Protein AF-X1V2X2-F1 (afdb_monomer)

Nearest PDB structures (foldseek):
  2bfw-assembly1_A  TM=3.838E-01  e=1.493E+00  Pyrococcus abyssi
  6tpj-assembly1_A  TM=2.540E-01  e=4.149E-01  Homo sapiens
  5wqc-assembly1_A  TM=2.903E-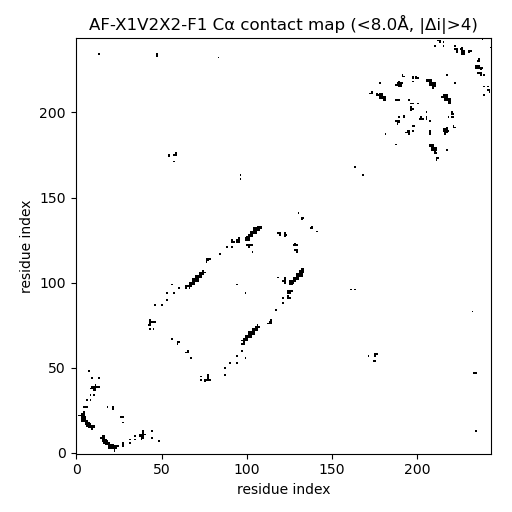01  e=8.945E-01  Homo sapiens
  8cxo-assembly1_A  TM=3.079E-01  e=1.493E+00  Mus musculus
  6kqi-assembly1_A  TM=3.134E-01  e=3.431E+00  Homo sapiens

pLDDT: mean 76.42, std 16.27, range [34.56, 94.94]

Sequence (244 aa):
TLSSYGVLLFQEDDNPVTVYDEKDFEAISVIIDEKWETRETEKSLFENGLFEILAYIFRKSREARKNYRVIIISDTPSLLSEDYHNALYDLLIKAKKFDAFIDIIRIGDQKFYIDDVKLKIVSSETHGGVFYCTEAKLFLNILRSLIQSKSEFIVVQPEEDDQIFEEDKIFYEKLAVDLISLDSDEEEKCDICEREICPICDAHSDEVHKCFNCNAKYHACCAANYAIANPIGFNHLFRCVQCD

Secondary structure (DSSP, 8-state):
----EEEEEEBGGG-EEEEEEES-HHHHHHHHHHHSTTB--SS--HHHHHHHHHHHHHHHHHH----EEEEEEESS-----HHHHHHHHHHHHHHTTTTEEEEEEEESS-S--TTHHHHHHHHHHTT--EEEESSHHHHHHHHHHHHHTTSS------SS-----HHHHHHHTTSSPPPEEPPTTS----TTT-SSS-TTT--TT--EEE-TTT--EEEHHHHHHHHHHS-SSSTT----TTT-

Foldseek 3Di:
DQDADKDWFAFPPRDTDIDPRHRDVVVVVVVCVVRVVRTDDPADPPLLVLLVVLLVQLVVVVVDADAAEAEAEEAHDHPDDPVSLVVVLVSLLVLLLHNAAYAYEYEDDDPDDPCPVVNCSSRVSRVYYYHYDDDPVVVVVVVVCVVVPPVPPPPPPPPPDSDPPPVCVVVSLQSHDDQAADDPPDDCAAPQVRDNQDPVPSDPPQGWGARPPPRHIHGPVSQQVVQCVDPPVNRRDGDDPVVD

Mean predicted aligned error: 13.31 Å

Structure (mmCIF, N/CA/C/O backbone):
data_AF-X1V2X2-F1
#
_entry.id   AF-X1V2X2-F1
#
loop_
_atom_site.group_PDB
_atom_site.id
_atom_site.type_symbol
_atom_site.label_atom_id
_atom_site.label_alt_id
_atom_site.label_comp_id
_atom_site.label_asym_id
_atom_site.label_entity_id
_atom_site.label_seq_id
_atom_site.pdbx_PDB_ins_code
_atom_site.Cartn_x
_atom_site.Cartn_y
_atom_site.Cartn_z
_atom_site.occupancy
_atom_site.B_iso_or_equiv
_atom_site.auth_seq_id
_atom_site.auth_comp_id
_atom_site.auth_asym_id
_atom_site.auth_atom_id
_atom_site.pdbx_PDB_model_num
ATOM 1 N N . THR A 1 1 ? -15.509 9.493 -16.681 1.00 48.78 1 THR A N 1
ATOM 2 C CA . THR A 1 1 ? -14.310 8.635 -16.794 1.00 48.78 1 THR A CA 1
ATOM 3 C C . THR A 1 1 ? -14.505 7.466 -15.852 1.00 48.78 1 THR A C 1
ATOM 5 O O . THR A 1 1 ? -14.928 7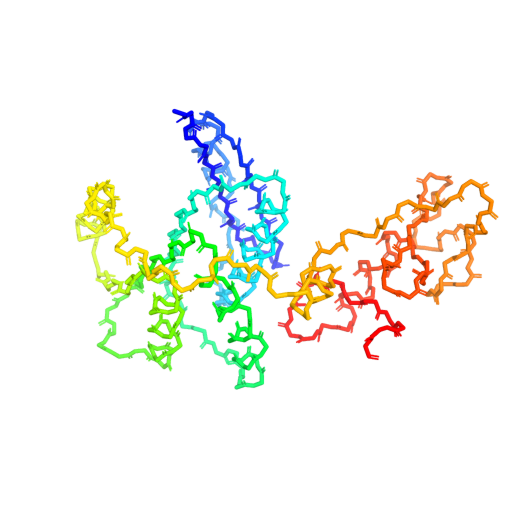.706 -14.732 1.00 48.78 1 THR A O 1
ATOM 8 N N . LEU A 1 2 ? -14.364 6.223 -16.336 1.00 59.97 2 LEU A N 1
ATOM 9 C CA . LEU A 1 2 ? -14.658 5.021 -15.541 1.00 59.97 2 LEU A CA 1
ATOM 10 C C . LEU A 1 2 ? -13.703 4.944 -14.346 1.00 59.97 2 LEU A C 1
ATOM 12 O O . LEU A 1 2 ? -12.491 4.907 -14.543 1.00 59.97 2 LEU A O 1
ATOM 16 N N . SER A 1 3 ? -14.256 4.943 -13.136 1.00 78.62 3 SER A N 1
ATOM 17 C CA . SER A 1 3 ? -13.514 4.625 -11.920 1.00 78.62 3 SER A CA 1
ATOM 18 C C . SER A 1 3 ? -13.028 3.180 -11.988 1.00 78.62 3 SER A C 1
ATOM 20 O O . SER A 1 3 ? -13.763 2.307 -12.449 1.00 78.62 3 SER A O 1
ATOM 22 N N . SER A 1 4 ? -11.797 2.947 -11.549 1.00 89.62 4 SER A N 1
ATOM 23 C CA . SER A 1 4 ? -11.267 1.617 -11.275 1.00 89.62 4 SER A CA 1
ATOM 24 C C . SER A 1 4 ? -11.018 1.460 -9.778 1.00 89.62 4 SER A C 1
ATOM 26 O O . SER A 1 4 ? -10.915 2.441 -9.037 1.00 89.62 4 SER A O 1
ATOM 28 N N . TYR A 1 5 ? -10.949 0.213 -9.344 1.00 90.75 5 TYR A N 1
ATOM 29 C CA . TYR A 1 5 ? -10.787 -0.216 -7.971 1.00 90.75 5 TYR A CA 1
ATOM 30 C C . TYR A 1 5 ? -9.485 -0.997 -7.833 1.00 90.75 5 TYR A C 1
ATOM 32 O O . TYR A 1 5 ? -8.918 -1.503 -8.805 1.00 90.75 5 TYR A O 1
ATOM 40 N N . GLY A 1 6 ? -9.011 -1.085 -6.601 1.00 92.75 6 GLY A N 1
ATOM 41 C CA . GLY A 1 6 ? -7.888 -1.929 -6.258 1.00 92.75 6 GLY A CA 1
ATOM 42 C C . GLY A 1 6 ? -7.988 -2.389 -4.818 1.00 92.75 6 GLY A C 1
ATOM 43 O O . GLY A 1 6 ? -8.678 -1.771 -4.004 1.00 92.75 6 GLY A O 1
ATOM 44 N N . VAL A 1 7 ? -7.300 -3.482 -4.524 1.00 94.75 7 VAL A N 1
ATOM 45 C CA . VAL A 1 7 ? -7.144 -4.011 -3.176 1.00 94.75 7 VAL A CA 1
ATOM 46 C C . VAL A 1 7 ? -5.692 -4.411 -2.980 1.00 94.75 7 VAL A C 1
ATOM 48 O O . VAL A 1 7 ? -5.074 -4.998 -3.864 1.00 94.75 7 VAL A O 1
ATOM 51 N N . LEU A 1 8 ? -5.163 -4.064 -1.815 1.00 94.69 8 LEU A N 1
ATOM 52 C CA . LEU A 1 8 ? -3.907 -4.574 -1.298 1.00 94.69 8 LEU A CA 1
ATOM 53 C C . LEU A 1 8 ? -4.225 -5.221 0.048 1.00 94.69 8 LEU A C 1
ATOM 55 O O . LEU A 1 8 ? -4.680 -4.539 0.967 1.00 94.69 8 LEU A O 1
ATOM 59 N N . LEU A 1 9 ? -4.024 -6.531 0.140 1.00 93.62 9 LEU A N 1
ATOM 60 C CA . LEU A 1 9 ? -4.279 -7.316 1.342 1.00 93.62 9 LEU A CA 1
ATOM 61 C C . LEU A 1 9 ? -3.077 -8.211 1.625 1.00 93.62 9 LEU A C 1
ATOM 63 O O . LEU A 1 9 ? -2.787 -9.127 0.858 1.00 93.62 9 LEU A O 1
ATOM 67 N N . PHE A 1 10 ? -2.399 -7.973 2.742 1.00 91.06 10 PHE A N 1
ATOM 68 C CA . PHE A 1 10 ? -1.307 -8.836 3.179 1.00 91.06 10 PHE A CA 1
ATOM 69 C C . PHE A 1 10 ? -1.835 -10.174 3.685 1.00 91.06 10 PHE A C 1
ATOM 71 O O . PHE A 1 10 ? -2.801 -10.219 4.448 1.00 91.06 10 PHE A O 1
ATOM 78 N N . GLN A 1 11 ? -1.208 -11.248 3.223 1.00 91.50 11 GLN A N 1
ATOM 79 C CA . GLN A 1 11 ? -1.442 -12.616 3.667 1.00 91.50 11 GLN A CA 1
ATOM 80 C C . GLN A 1 11 ? -0.446 -12.997 4.765 1.00 91.50 11 GLN A C 1
ATOM 82 O O . GLN A 1 11 ? 0.517 -12.267 5.006 1.00 91.50 11 GLN A O 1
ATOM 87 N N . GLU A 1 12 ? -0.667 -14.149 5.395 1.00 85.00 12 GLU A N 1
ATOM 88 C CA . GLU A 1 12 ? 0.357 -14.841 6.184 1.00 85.00 12 GLU A CA 1
ATOM 89 C C . GLU A 1 12 ? 1.697 -14.886 5.408 1.00 85.00 12 GLU A C 1
ATOM 91 O O . GLU A 1 12 ? 1.714 -14.953 4.174 1.00 85.00 12 GLU A O 1
ATOM 96 N N . ASP A 1 13 ? 2.818 -14.805 6.130 1.00 79.88 13 ASP A N 1
ATOM 97 C CA . ASP A 1 13 ? 4.187 -14.705 5.587 1.00 79.88 13 ASP A CA 1
ATOM 98 C C . ASP A 1 13 ? 4.510 -13.410 4.808 1.00 79.88 13 ASP A C 1
ATOM 100 O O . ASP A 1 13 ? 5.386 -13.405 3.945 1.00 79.88 13 ASP A O 1
ATOM 104 N N . ASP A 1 14 ? 3.842 -12.292 5.110 1.00 78.38 14 ASP A N 1
ATOM 105 C CA . ASP A 1 14 ? 4.070 -10.969 4.489 1.00 78.38 14 ASP A CA 1
ATOM 106 C C . ASP A 1 14 ? 3.760 -10.866 2.992 1.00 78.38 14 ASP A C 1
ATOM 108 O O . ASP A 1 14 ? 4.073 -9.848 2.370 1.00 78.38 14 ASP A O 1
ATOM 112 N N . ASN A 1 15 ? 3.128 -11.875 2.392 1.00 80.44 15 ASN A N 1
ATOM 113 C CA . ASN A 1 15 ? 2.893 -11.889 0.954 1.00 80.44 15 ASN A CA 1
ATOM 114 C C . ASN A 1 15 ? 1.687 -11.002 0.576 1.00 80.44 15 ASN A C 1
ATOM 116 O O . ASN A 1 15 ? 0.557 -11.300 0.980 1.00 80.44 15 ASN A O 1
ATOM 120 N N . PRO A 1 16 ? 1.861 -9.916 -0.199 1.00 87.50 16 PRO A N 1
ATOM 121 C CA . PRO A 1 16 ? 0.748 -9.060 -0.580 1.00 87.50 16 PRO A CA 1
ATOM 122 C C . PRO A 1 16 ? -0.080 -9.678 -1.714 1.00 87.50 16 PRO A C 1
ATOM 124 O O . PRO A 1 16 ? 0.436 -10.040 -2.769 1.00 87.50 16 PRO A O 1
ATOM 127 N N . VAL A 1 17 ? -1.402 -9.713 -1.546 1.00 91.06 17 VAL A N 1
ATOM 128 C CA . VAL A 1 17 ? -2.345 -9.862 -2.660 1.00 91.06 17 VAL A CA 1
ATOM 129 C C . VAL A 1 17 ? -2.688 -8.469 -3.165 1.00 91.06 17 VAL A C 1
ATOM 131 O O . VAL A 1 17 ? -3.306 -7.684 -2.443 1.00 91.06 17 VAL A O 1
ATOM 134 N N . THR A 1 18 ? -2.295 -8.168 -4.401 1.00 91.06 18 THR A N 1
ATOM 135 C CA . THR A 1 18 ? -2.568 -6.890 -5.063 1.00 91.06 18 THR A CA 1
ATOM 136 C C . THR A 1 18 ? -3.446 -7.072 -6.288 1.00 91.06 18 THR A C 1
ATOM 138 O O . THR A 1 18 ? -3.193 -7.913 -7.148 1.00 91.06 18 THR A O 1
ATOM 141 N N . VAL A 1 19 ? -4.468 -6.228 -6.396 1.00 92.81 19 VAL A N 1
ATOM 142 C CA . VAL A 1 19 ? -5.211 -5.995 -7.634 1.00 92.81 19 VAL A CA 1
ATOM 143 C C . VAL A 1 19 ? -5.342 -4.499 -7.834 1.00 92.81 19 VAL A C 1
ATOM 145 O O . VAL A 1 19 ? -5.671 -3.763 -6.905 1.00 92.81 19 VAL A O 1
ATOM 148 N N . TYR A 1 20 ? -5.087 -4.053 -9.057 1.00 91.38 20 TYR A N 1
ATOM 149 C CA . TYR A 1 20 ? -5.101 -2.649 -9.435 1.00 91.38 20 TYR A CA 1
ATOM 150 C C . TYR A 1 20 ? -5.874 -2.447 -10.732 1.00 91.38 20 TYR A C 1
ATOM 152 O O . TYR A 1 20 ? -5.919 -3.335 -11.578 1.00 91.38 20 TYR A O 1
ATOM 160 N N . ASP A 1 21 ? -6.414 -1.241 -10.908 1.00 89.75 21 ASP A N 1
ATOM 161 C CA . ASP A 1 21 ? -7.111 -0.820 -12.126 1.00 89.75 21 ASP A CA 1
ATOM 162 C C . ASP A 1 21 ? -8.292 -1.738 -12.545 1.00 89.75 21 ASP A C 1
ATOM 164 O O . ASP A 1 21 ? -8.730 -1.702 -13.699 1.00 89.75 21 ASP A O 1
ATOM 168 N N . GLU A 1 22 ? -8.872 -2.492 -11.604 1.00 92.69 22 GLU A N 1
ATOM 169 C CA . GLU A 1 22 ? -10.024 -3.364 -11.849 1.00 92.69 22 GLU A CA 1
ATOM 170 C C . GLU A 1 22 ? -11.296 -2.531 -12.038 1.00 92.69 22 GLU A C 1
ATOM 172 O O . GLU A 1 22 ? -11.577 -1.601 -11.284 1.00 92.69 22 GLU A O 1
ATOM 177 N N . LYS A 1 23 ? -12.082 -2.835 -13.066 1.00 91.12 23 LYS A N 1
ATOM 178 C CA . LYS A 1 23 ? -13.322 -2.114 -13.382 1.00 91.12 23 LYS A CA 1
ATOM 179 C C . LYS A 1 23 ? -14.547 -2.792 -12.784 1.00 91.12 23 LYS A C 1
ATOM 181 O O . LYS A 1 23 ? -15.553 -2.117 -12.572 1.00 91.12 23 LYS A O 1
ATOM 186 N N . ASP A 1 24 ? -14.465 -4.094 -12.539 1.00 90.12 24 ASP A N 1
ATOM 187 C CA . ASP A 1 24 ? -15.518 -4.878 -11.919 1.00 90.12 24 ASP A CA 1
ATOM 188 C C . ASP A 1 24 ? -15.326 -4.957 -10.398 1.00 90.12 24 ASP A C 1
ATOM 190 O O . ASP A 1 24 ? -14.431 -5.628 -9.885 1.00 90.12 24 ASP A O 1
ATOM 194 N N . PHE A 1 25 ? -16.188 -4.267 -9.650 1.00 86.06 25 PHE A N 1
ATOM 195 C CA . PHE A 1 25 ? -16.119 -4.299 -8.190 1.00 86.06 25 PHE A CA 1
ATOM 196 C C . PHE A 1 25 ? -16.467 -5.685 -7.617 1.00 86.06 25 PHE A C 1
ATOM 198 O O . PHE A 1 25 ? -16.043 -5.993 -6.502 1.00 86.06 25 PHE A O 1
ATOM 205 N N . GLU A 1 26 ? -17.217 -6.523 -8.348 1.00 91.38 26 GLU A N 1
ATOM 206 C CA . GLU A 1 26 ? -17.551 -7.878 -7.899 1.00 91.38 26 GLU A CA 1
ATOM 207 C C . GLU A 1 26 ? -16.292 -8.749 -7.846 1.00 91.38 26 GLU A C 1
ATOM 209 O O . GLU A 1 26 ? -16.105 -9.485 -6.877 1.00 91.38 26 GLU A O 1
ATOM 214 N N . ALA A 1 27 ? -15.373 -8.583 -8.804 1.00 91.06 27 ALA A N 1
ATOM 215 C CA . ALA A 1 27 ? -14.084 -9.271 -8.801 1.00 91.06 27 ALA A CA 1
ATOM 216 C C . ALA A 1 27 ? -13.259 -8.940 -7.544 1.00 91.06 27 ALA A C 1
ATOM 218 O O . ALA A 1 27 ? -12.687 -9.836 -6.924 1.00 91.06 27 ALA A O 1
ATOM 219 N N . ILE A 1 28 ? -13.261 -7.673 -7.108 1.00 91.75 28 ILE A N 1
ATOM 220 C CA . ILE A 1 28 ? -12.597 -7.259 -5.862 1.00 91.75 28 ILE A CA 1
ATOM 221 C C . ILE A 1 28 ? -13.234 -7.930 -4.639 1.00 91.75 28 ILE A C 1
ATOM 223 O O . ILE A 1 28 ? -12.510 -8.385 -3.755 1.00 91.75 28 ILE A O 1
ATOM 227 N N . SER A 1 29 ? -14.568 -8.018 -4.589 1.00 92.06 29 SER A N 1
ATOM 228 C CA . SER A 1 29 ? -15.268 -8.688 -3.484 1.00 92.06 29 SER A CA 1
ATOM 229 C C . SER A 1 29 ? -14.883 -10.162 -3.395 1.00 92.06 29 SER A C 1
ATOM 231 O O . SER A 1 29 ? -14.567 -10.634 -2.309 1.00 92.06 29 SER A O 1
ATOM 233 N N . VAL A 1 30 ? -14.846 -10.860 -4.534 1.00 94.38 30 VAL A N 1
ATOM 234 C CA . VAL A 1 30 ? -14.448 -12.274 -4.600 1.00 94.38 30 VAL A CA 1
ATOM 235 C C . VAL A 1 30 ? -13.032 -12.465 -4.063 1.00 94.38 30 VAL A C 1
ATOM 237 O O . VAL A 1 30 ? -12.809 -13.339 -3.233 1.00 94.38 30 VAL A O 1
ATOM 240 N N . ILE A 1 31 ? -12.084 -11.618 -4.472 1.00 93.38 31 ILE A N 1
ATOM 241 C CA . ILE A 1 31 ? -10.695 -11.707 -4.000 1.00 93.38 31 ILE A CA 1
ATOM 242 C C . ILE A 1 31 ? -10.602 -11.488 -2.490 1.00 93.38 31 ILE A C 1
ATOM 244 O O . ILE A 1 31 ? -9.876 -12.217 -1.816 1.00 93.38 31 ILE A O 1
ATOM 248 N N . ILE A 1 32 ? -11.322 -10.499 -1.952 1.00 93.62 32 ILE A N 1
ATOM 249 C CA . ILE A 1 32 ? -11.347 -10.260 -0.507 1.00 93.62 32 ILE A CA 1
ATOM 250 C C . ILE A 1 32 ? -11.909 -11.490 0.205 1.00 93.62 32 ILE A C 1
ATOM 252 O O . ILE A 1 32 ? -11.252 -11.986 1.112 1.00 93.62 32 ILE A O 1
ATOM 256 N N . ASP A 1 33 ? -13.057 -12.012 -0.229 1.00 94.94 33 ASP A N 1
ATOM 257 C CA . ASP A 1 33 ? -13.709 -13.169 0.394 1.00 94.94 33 ASP A CA 1
ATOM 258 C C . ASP A 1 33 ? -12.820 -14.426 0.354 1.00 94.94 33 ASP A C 1
ATOM 260 O O . ASP A 1 33 ? -12.713 -15.146 1.346 1.00 94.94 33 ASP A O 1
ATOM 264 N N . GLU A 1 34 ? -12.130 -14.675 -0.764 1.00 94.75 34 GLU A N 1
ATOM 265 C CA . GLU A 1 34 ? -11.224 -15.818 -0.929 1.00 94.75 34 GLU A CA 1
ATOM 266 C C . GLU A 1 34 ? -9.955 -15.717 -0.073 1.00 94.75 34 GLU A C 1
ATOM 268 O O . GLU A 1 34 ? -9.407 -16.740 0.342 1.00 94.75 34 GLU A O 1
ATOM 273 N N . LYS A 1 35 ? -9.456 -14.499 0.160 1.00 94.00 35 LYS A N 1
ATOM 274 C CA . LYS A 1 35 ? -8.170 -14.234 0.828 1.00 94.00 35 LYS A CA 1
ATOM 275 C C . LYS A 1 35 ? -8.311 -13.736 2.264 1.00 94.00 35 LYS A C 1
ATOM 277 O O . LYS A 1 35 ? -7.306 -13.486 2.926 1.00 94.00 35 LYS A O 1
ATOM 282 N N . TRP A 1 36 ? -9.538 -13.575 2.755 1.00 93.25 36 TRP A N 1
ATOM 283 C CA . TRP A 1 36 ? -9.805 -12.990 4.066 1.00 93.25 36 TRP A CA 1
ATOM 284 C C . TRP A 1 36 ? -9.277 -13.841 5.220 1.00 93.25 36 TRP A C 1
ATOM 286 O O . TRP A 1 36 ? -8.727 -13.304 6.185 1.00 93.25 36 TRP A O 1
ATOM 296 N N . GLU A 1 37 ? -9.454 -15.158 5.123 1.00 92.81 37 GLU A N 1
ATOM 297 C CA . GLU A 1 37 ? -9.096 -16.104 6.185 1.00 92.81 37 GLU A CA 1
ATOM 298 C C . GLU A 1 37 ? -7.581 -16.277 6.333 1.00 92.81 37 GLU A C 1
ATOM 300 O O . GLU A 1 37 ? -7.118 -16.590 7.421 1.00 92.81 37 GLU A O 1
ATOM 305 N N . THR A 1 38 ? -6.814 -16.026 5.269 1.00 92.19 38 THR A N 1
ATOM 306 C CA . THR A 1 38 ? -5.347 -16.159 5.228 1.00 92.19 38 THR A CA 1
ATOM 307 C C . THR A 1 38 ? -4.624 -14.816 5.326 1.00 92.19 38 THR A C 1
ATOM 309 O O . THR A 1 38 ? -3.458 -14.713 4.948 1.00 92.19 38 THR A O 1
ATOM 312 N N . A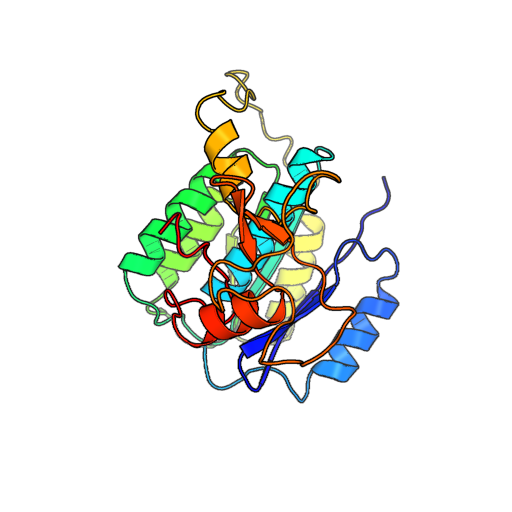RG A 1 39 ? -5.312 -13.757 5.771 1.00 92.00 39 ARG A N 1
ATOM 313 C CA . ARG A 1 39 ? -4.707 -12.428 5.939 1.00 92.00 39 ARG A CA 1
ATOM 314 C C . ARG A 1 39 ? -3.733 -12.397 7.123 1.00 92.00 39 ARG A C 1
ATOM 316 O O . ARG A 1 39 ? -3.930 -13.106 8.104 1.00 92.00 39 ARG A O 1
ATOM 323 N N . GLU A 1 40 ? -2.752 -11.501 7.073 1.00 89.69 40 GLU A N 1
ATOM 324 C CA . GLU A 1 40 ? -1.869 -11.222 8.214 1.00 89.69 40 GLU A CA 1
ATOM 325 C C . GLU A 1 40 ? -2.680 -10.663 9.400 1.00 89.69 40 GLU A C 1
ATOM 327 O O . GLU A 1 40 ? -3.514 -9.768 9.232 1.00 89.69 40 GLU A O 1
ATOM 332 N N . THR A 1 41 ? -2.451 -11.196 10.603 1.00 88.19 41 THR A N 1
ATOM 333 C CA . THR A 1 41 ? -3.174 -10.813 11.834 1.00 88.19 41 THR A CA 1
ATOM 334 C C . THR A 1 41 ? -2.271 -10.610 13.051 1.00 88.19 41 THR A C 1
ATOM 336 O O . THR A 1 41 ? -2.738 -10.117 14.078 1.00 88.19 41 THR A O 1
ATOM 339 N N . GLU A 1 42 ? -0.988 -10.956 12.964 1.00 85.75 42 GLU A N 1
ATOM 340 C CA . GLU A 1 42 ? -0.044 -10.909 14.078 1.00 85.75 42 GLU A CA 1
ATOM 341 C C . GLU A 1 42 ? 0.735 -9.591 14.141 1.00 85.75 42 GLU A C 1
ATOM 343 O O . GLU A 1 42 ? 1.154 -9.169 15.223 1.00 85.75 42 GLU A O 1
ATOM 348 N N . LYS A 1 43 ? 0.933 -8.916 13.002 1.00 85.75 43 LYS A N 1
ATOM 349 C CA . LYS A 1 43 ? 1.731 -7.684 12.928 1.00 85.75 43 LYS A CA 1
ATOM 350 C C . LYS A 1 43 ? 1.174 -6.646 11.962 1.00 85.75 43 LYS A C 1
ATOM 352 O O . LYS A 1 43 ? 0.434 -6.937 11.030 1.00 85.75 43 LYS A O 1
ATOM 357 N N . SER A 1 44 ? 1.575 -5.397 12.190 1.00 86.69 44 SER A N 1
ATOM 358 C CA . SER A 1 44 ? 1.229 -4.277 11.318 1.00 86.69 44 SER A CA 1
ATOM 359 C C . SER A 1 44 ? 2.198 -4.195 10.139 1.00 86.69 44 SER A C 1
ATOM 361 O O . SER A 1 44 ? 3.402 -4.050 10.338 1.00 86.69 44 SER A O 1
ATOM 363 N N . LEU A 1 45 ? 1.656 -4.236 8.921 1.00 88.50 45 LEU A N 1
ATOM 364 C CA . LEU A 1 45 ? 2.376 -4.031 7.656 1.00 88.50 45 LEU A CA 1
ATOM 365 C C . LEU A 1 45 ? 2.022 -2.676 7.023 1.00 88.50 45 LEU A C 1
ATOM 367 O O . LEU A 1 45 ? 1.979 -2.522 5.803 1.00 88.50 45 LEU A O 1
ATOM 371 N N . PHE A 1 46 ? 1.722 -1.686 7.869 1.00 89.06 46 PHE A N 1
ATOM 372 C CA . PHE A 1 46 ? 1.266 -0.362 7.447 1.00 89.06 46 PHE A CA 1
ATOM 373 C C . PHE A 1 46 ? 2.249 0.314 6.485 1.00 89.06 46 PHE A C 1
ATOM 375 O O . PHE A 1 46 ? 1.847 0.775 5.418 1.00 89.06 46 PHE A O 1
ATOM 382 N N . GLU A 1 47 ? 3.534 0.349 6.835 1.00 84.75 47 GLU A N 1
ATOM 383 C CA . GLU A 1 47 ? 4.570 0.937 5.994 1.00 84.75 47 GLU A CA 1
ATOM 384 C C . GLU A 1 47 ? 4.687 0.194 4.672 1.00 84.75 47 GLU A C 1
ATOM 386 O O . GLU A 1 47 ? 4.736 0.844 3.631 1.00 84.75 47 GLU A O 1
ATOM 391 N N . ASN A 1 48 ? 4.739 -1.143 4.700 1.00 84.88 48 ASN A N 1
ATOM 392 C CA . ASN A 1 48 ? 4.855 -1.966 3.495 1.00 84.88 48 ASN A CA 1
ATOM 393 C C . ASN A 1 48 ? 3.702 -1.664 2.541 1.00 84.88 48 ASN A C 1
ATOM 395 O O . ASN A 1 48 ? 3.918 -1.449 1.351 1.00 84.88 48 ASN A O 1
ATOM 399 N N . GLY A 1 49 ? 2.486 -1.580 3.086 1.00 89.12 49 GLY A N 1
ATOM 400 C CA . GLY A 1 49 ? 1.303 -1.260 2.304 1.00 89.12 49 GLY A CA 1
ATOM 401 C C . GLY A 1 49 ? 1.349 0.144 1.722 1.00 89.12 49 GLY A C 1
ATOM 402 O O . GLY A 1 49 ? 1.043 0.349 0.551 1.00 89.12 49 GLY A O 1
ATOM 403 N N . LEU A 1 50 ? 1.772 1.118 2.522 1.00 88.69 50 LEU A N 1
ATOM 404 C CA . LEU A 1 50 ? 1.889 2.496 2.072 1.00 88.69 50 LEU A CA 1
ATOM 405 C C . LEU A 1 50 ? 2.962 2.649 0.987 1.00 88.69 50 LEU A C 1
ATOM 407 O O . LEU A 1 50 ? 2.722 3.338 0.001 1.00 88.69 50 LEU A O 1
ATOM 411 N N . PHE A 1 51 ? 4.107 1.982 1.130 1.00 85.25 51 PHE A N 1
ATOM 412 C CA . PHE A 1 51 ? 5.160 1.973 0.119 1.00 85.25 51 PHE A CA 1
ATOM 413 C C . PHE A 1 51 ? 4.657 1.390 -1.206 1.00 85.25 51 PHE A C 1
ATOM 415 O O . PHE A 1 51 ? 4.788 2.037 -2.242 1.00 85.25 51 PHE A O 1
ATOM 422 N N . GLU A 1 52 ? 4.031 0.214 -1.163 1.00 86.75 52 GLU A N 1
ATOM 423 C CA . GLU A 1 52 ? 3.479 -0.478 -2.333 1.00 86.75 52 GLU A CA 1
ATOM 424 C C . GLU A 1 52 ? 2.460 0.401 -3.083 1.00 86.75 52 GLU A C 1
ATOM 426 O O . GLU A 1 52 ? 2.545 0.590 -4.300 1.00 86.75 52 GLU A O 1
ATOM 431 N N . ILE A 1 53 ? 1.545 1.044 -2.350 1.00 90.50 53 ILE A N 1
ATOM 432 C CA . ILE A 1 53 ? 0.558 1.951 -2.946 1.00 90.50 53 ILE A CA 1
ATOM 433 C C . ILE A 1 53 ? 1.209 3.215 -3.521 1.00 90.50 53 ILE A C 1
ATOM 435 O O . ILE A 1 53 ? 0.843 3.646 -4.616 1.00 90.50 53 ILE A O 1
ATOM 439 N N . LEU A 1 54 ? 2.169 3.824 -2.822 1.00 87.69 54 LEU A N 1
ATOM 440 C CA . LEU A 1 54 ? 2.866 5.012 -3.324 1.00 87.69 54 LEU A CA 1
ATOM 441 C C . LEU A 1 54 ? 3.682 4.690 -4.582 1.00 87.69 54 LEU A C 1
ATOM 443 O O . LEU A 1 54 ? 3.609 5.438 -5.557 1.00 87.69 54 LEU A O 1
ATOM 447 N N . ALA A 1 55 ? 4.382 3.555 -4.607 1.00 85.44 55 ALA A N 1
ATOM 448 C CA . ALA A 1 55 ? 5.102 3.063 -5.779 1.00 85.44 55 ALA A CA 1
ATOM 449 C C . ALA A 1 55 ? 4.160 2.882 -6.979 1.00 85.44 55 ALA A C 1
ATOM 451 O O . ALA A 1 55 ? 4.445 3.366 -8.081 1.00 85.44 55 ALA A O 1
ATOM 452 N N . TYR A 1 56 ? 2.993 2.270 -6.756 1.00 87.44 56 TYR A N 1
ATOM 453 C CA . TYR A 1 56 ? 1.954 2.142 -7.774 1.00 87.44 56 TYR A CA 1
ATOM 454 C C . TYR A 1 56 ? 1.484 3.506 -8.308 1.00 87.44 56 TYR A C 1
ATOM 456 O O . TYR A 1 56 ? 1.445 3.714 -9.527 1.00 87.44 56 TYR A O 1
ATOM 464 N N . ILE A 1 57 ? 1.164 4.448 -7.413 1.00 87.00 57 ILE A N 1
ATOM 465 C CA . ILE A 1 57 ? 0.712 5.802 -7.764 1.00 87.00 57 ILE A CA 1
ATOM 466 C C . ILE A 1 57 ? 1.774 6.529 -8.586 1.00 87.00 57 ILE A C 1
ATOM 468 O O . ILE A 1 57 ? 1.442 7.114 -9.619 1.00 87.00 57 ILE A O 1
ATOM 472 N N . PHE A 1 58 ? 3.044 6.475 -8.181 1.00 83.69 58 PHE A N 1
ATOM 473 C CA . PHE A 1 58 ? 4.137 7.113 -8.913 1.00 83.69 58 PHE A CA 1
ATOM 474 C C . PHE A 1 58 ? 4.289 6.529 -10.311 1.00 83.69 58 PHE A C 1
ATOM 476 O O . PHE A 1 58 ? 4.337 7.284 -11.283 1.00 83.69 58 PHE A O 1
ATOM 483 N N . ARG A 1 59 ? 4.281 5.198 -10.440 1.00 82.19 59 ARG A N 1
ATOM 484 C CA . ARG A 1 59 ? 4.357 4.525 -11.741 1.00 82.19 59 ARG A CA 1
ATOM 485 C C . ARG A 1 59 ? 3.213 4.953 -12.657 1.00 82.19 59 ARG A C 1
ATOM 487 O O . ARG A 1 59 ? 3.457 5.353 -13.791 1.00 82.19 59 ARG A O 1
ATOM 494 N N . LYS A 1 60 ? 1.971 4.929 -12.167 1.00 83.38 60 LYS A N 1
ATOM 495 C CA . LYS A 1 60 ? 0.794 5.272 -12.978 1.00 83.38 60 LYS A CA 1
ATOM 496 C C . LYS A 1 60 ? 0.668 6.754 -13.292 1.00 83.38 60 LYS A C 1
ATOM 498 O O . LYS A 1 60 ? 0.219 7.103 -14.382 1.00 83.38 60 LYS A O 1
ATOM 503 N N . SER A 1 61 ? 1.136 7.621 -12.406 1.00 79.44 61 SER A N 1
ATOM 504 C CA . SER A 1 61 ? 1.127 9.065 -12.645 1.00 79.44 61 SER A CA 1
ATOM 505 C C . SER A 1 61 ? 2.104 9.501 -13.740 1.00 79.44 61 SER A C 1
ATOM 507 O O . SER A 1 61 ? 1.904 10.558 -14.333 1.00 79.44 61 SER A O 1
ATOM 509 N N . ARG A 1 62 ? 3.112 8.677 -14.068 1.00 72.00 62 ARG A N 1
ATOM 510 C CA . ARG A 1 62 ? 3.980 8.883 -15.243 1.00 72.00 62 ARG A CA 1
ATOM 511 C C . ARG A 1 62 ? 3.255 8.633 -16.568 1.00 72.00 62 ARG A C 1
ATOM 513 O O . ARG A 1 62 ? 3.624 9.226 -17.575 1.00 72.00 62 ARG A O 1
ATOM 520 N N . GLU A 1 63 ? 2.258 7.748 -16.575 1.00 77.81 63 GLU A N 1
ATOM 521 C CA . GLU A 1 63 ? 1.486 7.393 -17.773 1.00 77.81 63 GLU A CA 1
ATOM 522 C C . GLU A 1 63 ? 0.345 8.393 -18.017 1.00 77.81 63 GLU A C 1
ATOM 524 O O . GLU A 1 63 ? 0.125 8.834 -19.145 1.00 77.81 63 GLU A O 1
ATOM 529 N N . ALA A 1 64 ? -0.399 8.743 -16.963 1.00 74.31 64 ALA A N 1
ATOM 530 C CA . ALA A 1 64 ? -1.512 9.684 -17.029 1.00 74.31 64 ALA A CA 1
ATOM 531 C C . ALA A 1 64 ? -1.819 10.297 -15.656 1.00 74.31 64 ALA A C 1
ATOM 533 O O . ALA A 1 64 ? -1.766 9.617 -14.630 1.00 74.31 64 ALA A O 1
ATOM 534 N N . ARG A 1 65 ? -2.250 11.566 -15.643 1.00 72.44 65 ARG A N 1
ATOM 535 C CA . ARG A 1 65 ? -2.753 12.215 -14.424 1.00 72.44 65 ARG A CA 1
ATOM 536 C C . ARG A 1 65 ? -4.091 11.577 -14.026 1.00 72.44 65 ARG A C 1
ATOM 538 O O . ARG A 1 65 ? -5.047 11.588 -14.804 1.00 72.44 65 ARG A O 1
ATOM 545 N N . LYS A 1 66 ? -4.143 10.998 -12.826 1.00 79.00 66 LYS A N 1
ATOM 546 C CA . LYS A 1 66 ? -5.325 10.366 -12.222 1.00 79.00 66 LYS A CA 1
ATOM 547 C C . LYS A 1 66 ? -5.483 10.877 -10.789 1.00 79.00 66 LYS A C 1
ATOM 549 O O . LYS A 1 66 ? -4.487 11.159 -10.131 1.00 79.00 66 LYS A O 1
ATOM 554 N N . ASN A 1 67 ? -6.723 10.906 -10.305 1.00 83.81 67 ASN A N 1
ATOM 555 C CA . ASN A 1 67 ? -7.012 11.127 -8.890 1.00 83.81 67 ASN A CA 1
ATOM 556 C C . ASN A 1 67 ? -7.027 9.771 -8.179 1.00 83.81 67 ASN A C 1
ATOM 558 O O . ASN A 1 67 ? -7.844 8.910 -8.517 1.00 83.81 67 ASN A O 1
ATOM 562 N N . TYR A 1 68 ? -6.152 9.585 -7.198 1.00 87.94 68 TYR A N 1
ATOM 563 C CA . TYR A 1 68 ? -6.057 8.360 -6.414 1.00 87.94 68 TYR A CA 1
ATOM 564 C C . TYR A 1 68 ? -6.738 8.560 -5.074 1.00 87.94 68 TYR A C 1
ATOM 566 O O . TYR A 1 68 ? -6.429 9.495 -4.340 1.00 87.94 68 TYR A O 1
ATOM 574 N N . ARG A 1 69 ? -7.648 7.652 -4.728 1.00 89.31 69 ARG A N 1
ATOM 575 C CA . ARG A 1 69 ? -8.230 7.597 -3.394 1.00 89.31 69 ARG A CA 1
ATOM 576 C C . ARG A 1 69 ? -7.854 6.289 -2.733 1.00 89.31 69 ARG A C 1
ATOM 578 O O . ARG A 1 69 ? -8.291 5.229 -3.167 1.00 89.31 69 ARG A O 1
ATOM 585 N N . VAL A 1 70 ? -7.066 6.393 -1.678 1.00 92.50 70 VAL A N 1
ATOM 586 C CA . VAL A 1 70 ? -6.569 5.266 -0.901 1.00 92.50 70 VAL A CA 1
ATOM 587 C C . VAL A 1 70 ? -7.266 5.299 0.449 1.00 92.50 70 VAL A C 1
ATOM 589 O O . VAL A 1 70 ? -7.297 6.335 1.113 1.00 92.50 70 VAL A O 1
ATOM 592 N N . ILE A 1 71 ? -7.849 4.171 0.844 1.00 94.19 71 ILE A N 1
ATOM 593 C CA . ILE A 1 71 ? -8.414 3.986 2.179 1.00 94.19 71 ILE A CA 1
ATOM 594 C C . ILE A 1 71 ? -7.608 2.879 2.842 1.00 94.19 71 ILE A C 1
ATOM 596 O O . ILE A 1 71 ? -7.661 1.733 2.405 1.00 94.19 71 ILE A O 1
ATOM 600 N N . ILE A 1 72 ? -6.858 3.226 3.883 1.00 94.88 72 ILE A N 1
ATOM 601 C CA . ILE A 1 72 ? -6.084 2.265 4.666 1.00 94.88 72 ILE A CA 1
ATOM 602 C C . ILE A 1 72 ? -6.902 1.896 5.895 1.00 94.88 72 ILE A C 1
ATOM 604 O O . ILE A 1 72 ? -7.292 2.770 6.665 1.00 94.88 72 ILE A O 1
ATOM 608 N N . ILE A 1 73 ? -7.147 0.607 6.100 1.00 94.44 73 ILE A N 1
ATOM 609 C CA . ILE A 1 73 ? -7.775 0.092 7.317 1.00 94.44 73 ILE A CA 1
ATOM 610 C C . ILE A 1 73 ? -6.669 -0.546 8.149 1.00 94.44 73 ILE A C 1
ATOM 612 O O . ILE A 1 73 ? -5.952 -1.410 7.654 1.00 94.44 73 ILE A O 1
ATOM 616 N N . SER A 1 74 ? -6.505 -0.104 9.394 1.00 91.75 74 SER A N 1
ATOM 617 C CA . SER A 1 74 ? -5.463 -0.622 10.282 1.00 91.75 74 SER A CA 1
ATOM 618 C C . SER A 1 74 ? -6.028 -0.869 11.672 1.00 91.75 74 SER A C 1
ATOM 620 O O . SER A 1 74 ? -6.560 0.039 12.306 1.00 91.75 74 SER A O 1
ATOM 622 N N . ASP A 1 75 ? -5.896 -2.089 12.171 1.00 90.19 75 ASP A N 1
ATOM 623 C CA . ASP A 1 75 ? -6.304 -2.504 13.518 1.00 90.19 75 ASP A CA 1
ATOM 624 C C . ASP A 1 75 ? -5.123 -2.594 14.498 1.00 90.19 75 ASP A C 1
ATOM 626 O O . ASP A 1 75 ? -5.311 -2.482 15.705 1.00 90.19 75 ASP A O 1
ATOM 630 N N . THR A 1 76 ? -3.897 -2.676 13.978 1.00 89.06 76 THR A N 1
ATOM 631 C CA . THR A 1 76 ? -2.673 -2.817 14.776 1.00 89.06 76 THR A CA 1
ATOM 632 C C . THR A 1 76 ? -1.717 -1.629 14.576 1.00 89.06 76 THR A C 1
ATOM 634 O O . THR A 1 76 ? -1.460 -1.242 13.426 1.00 89.06 76 THR A O 1
ATOM 637 N N . PRO A 1 77 ? -1.189 -1.011 15.653 1.00 87.38 77 PRO A N 1
ATOM 638 C CA . PRO A 1 77 ? -0.222 0.083 15.553 1.00 87.38 77 PRO A CA 1
ATOM 639 C C . PRO A 1 77 ? 1.051 -0.328 14.826 1.00 87.38 77 PRO A C 1
ATOM 641 O O . PRO A 1 77 ? 1.548 -1.440 15.013 1.00 87.38 77 PRO A O 1
ATOM 644 N N . SER A 1 78 ? 1.615 0.584 14.041 1.00 84.12 78 SER A N 1
ATOM 645 C CA . SER A 1 78 ? 2.937 0.364 13.468 1.00 84.12 78 SER A CA 1
ATOM 646 C C . SER A 1 78 ? 4.046 0.580 14.502 1.00 84.12 78 SER A C 1
ATOM 648 O O . SER A 1 78 ? 4.140 1.637 15.130 1.00 84.12 78 SER A O 1
ATOM 650 N N . LEU A 1 79 ? 4.923 -0.418 14.620 1.00 79.56 79 LEU A N 1
ATOM 651 C CA . LEU A 1 79 ? 6.054 -0.457 15.552 1.00 79.56 79 LEU A CA 1
ATOM 652 C C . LEU A 1 79 ? 7.420 -0.238 14.875 1.00 79.56 79 LEU A C 1
ATOM 654 O O . LEU A 1 79 ? 8.444 -0.300 15.554 1.00 79.56 79 LEU A O 1
ATOM 658 N N . LEU A 1 80 ? 7.456 0.002 13.558 1.00 72.88 80 LEU A N 1
ATOM 659 C CA . LEU A 1 80 ? 8.712 0.192 12.823 1.00 72.88 80 LEU A CA 1
ATOM 660 C C . LEU A 1 80 ? 9.438 1.488 13.238 1.00 72.88 80 LEU A C 1
ATOM 662 O O . LEU A 1 80 ? 8.800 2.496 13.575 1.00 72.88 80 LEU A O 1
ATOM 666 N N . SER A 1 81 ? 10.778 1.419 13.220 1.00 63.09 81 SER A N 1
ATOM 667 C CA . SER A 1 81 ? 11.726 2.400 13.780 1.00 63.09 81 SER A CA 1
ATOM 668 C C . SER A 1 81 ? 11.642 3.798 13.145 1.00 63.09 81 SER A C 1
ATOM 670 O O . SER A 1 81 ? 10.974 4.002 12.139 1.00 63.09 81 SER A O 1
ATOM 672 N N . GLU A 1 82 ? 12.326 4.790 13.724 1.00 57.62 82 GLU A N 1
ATOM 673 C CA . GLU A 1 82 ? 12.332 6.167 13.193 1.00 57.62 82 GLU A CA 1
ATOM 674 C C . GLU A 1 82 ? 13.041 6.302 11.834 1.00 57.62 82 GLU A C 1
ATOM 676 O O . GLU A 1 82 ? 12.619 7.107 11.006 1.00 57.62 82 GLU A O 1
ATOM 681 N N . ASP A 1 83 ? 14.054 5.478 11.545 1.00 55.56 83 ASP A N 1
ATOM 682 C CA . ASP A 1 83 ? 14.743 5.489 10.241 1.00 55.56 83 ASP A CA 1
ATOM 683 C C . ASP A 1 83 ? 13.782 5.168 9.083 1.00 55.56 83 ASP A C 1
ATOM 685 O O . ASP A 1 83 ? 13.892 5.722 7.986 1.00 55.56 83 ASP A O 1
ATOM 689 N N . TYR A 1 84 ? 12.773 4.339 9.365 1.00 60.72 84 TYR A N 1
ATOM 690 C CA . TYR A 1 84 ? 11.662 4.036 8.464 1.00 60.72 84 TYR A CA 1
ATOM 691 C C . TYR A 1 84 ? 10.811 5.261 8.142 1.00 60.72 84 TYR A C 1
ATOM 693 O O . TYR A 1 84 ? 10.306 5.403 7.027 1.00 60.72 84 TYR A O 1
ATOM 701 N N . HIS A 1 85 ? 10.650 6.158 9.116 1.00 61.75 85 HIS A N 1
ATOM 702 C CA . HIS A 1 85 ? 9.805 7.337 8.961 1.00 61.75 85 HIS A CA 1
ATOM 703 C C . HIS A 1 85 ? 10.459 8.316 7.998 1.00 61.75 85 HIS A C 1
ATOM 705 O O . HIS A 1 85 ? 9.751 8.877 7.175 1.00 61.75 85 HIS A O 1
ATOM 711 N N . ASN A 1 86 ? 11.786 8.459 8.028 1.00 62.78 86 ASN A N 1
ATOM 712 C CA . ASN A 1 86 ? 12.507 9.353 7.118 1.00 62.78 86 ASN A CA 1
ATOM 713 C C . ASN A 1 86 ? 12.358 8.918 5.654 1.00 62.78 86 ASN A C 1
ATOM 715 O O . ASN A 1 86 ? 11.963 9.721 4.810 1.00 62.78 86 ASN A O 1
ATOM 719 N N . ALA A 1 87 ? 12.596 7.633 5.364 1.00 65.56 87 ALA A N 1
ATOM 720 C CA . ALA A 1 87 ? 12.456 7.102 4.009 1.00 65.56 87 ALA A CA 1
ATOM 721 C C . ALA A 1 87 ? 11.017 7.236 3.489 1.00 65.56 87 ALA A C 1
ATOM 723 O O . ALA A 1 87 ? 10.809 7.618 2.341 1.00 65.56 87 ALA A O 1
ATOM 724 N N . LEU A 1 88 ? 10.020 6.964 4.336 1.00 68.88 88 LEU A N 1
ATOM 725 C CA . LEU A 1 88 ? 8.609 7.104 3.987 1.00 68.88 88 LEU A CA 1
ATOM 726 C C . LEU A 1 88 ? 8.190 8.572 3.811 1.00 68.88 88 LEU A C 1
ATOM 728 O O . LEU A 1 88 ? 7.397 8.890 2.926 1.00 68.88 88 LEU A O 1
ATOM 732 N N . TYR A 1 89 ? 8.717 9.471 4.639 1.00 71.75 89 TYR A N 1
ATOM 733 C CA . TYR A 1 89 ? 8.392 10.894 4.616 1.00 71.75 89 TYR A CA 1
ATOM 734 C C . TYR A 1 89 ? 8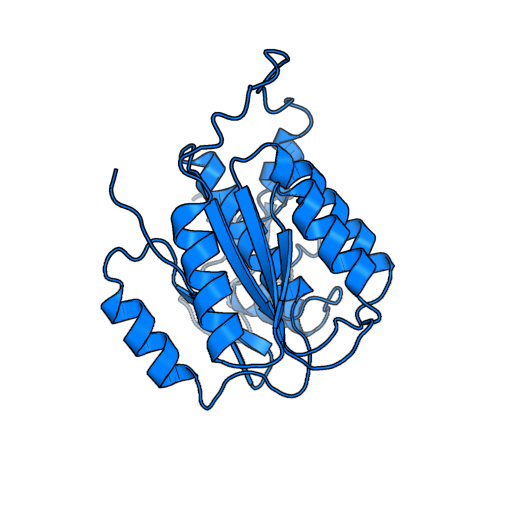.817 11.555 3.304 1.00 71.75 89 TYR A C 1
ATOM 736 O O . TYR A 1 89 ? 8.037 12.310 2.720 1.00 71.75 89 TYR A O 1
ATOM 744 N N . ASP A 1 90 ? 9.983 11.186 2.772 1.00 72.19 90 ASP A N 1
ATOM 745 C CA . ASP A 1 90 ? 10.426 11.641 1.451 1.00 72.19 90 ASP A CA 1
ATOM 746 C C . ASP A 1 90 ? 9.457 11.215 0.337 1.00 72.19 90 ASP A C 1
ATOM 748 O O . ASP A 1 90 ? 9.228 11.971 -0.612 1.00 72.19 90 ASP A O 1
ATOM 752 N N . LEU A 1 91 ? 8.845 10.029 0.453 1.00 77.06 91 LEU A N 1
ATOM 753 C CA . LEU A 1 91 ? 7.812 9.576 -0.485 1.00 77.06 91 LEU A CA 1
ATOM 754 C C . LEU A 1 91 ? 6.524 10.367 -0.317 1.00 77.06 91 LEU A C 1
ATOM 756 O O . LEU A 1 91 ? 5.931 10.765 -1.313 1.00 77.06 91 LEU A O 1
ATOM 760 N N . LEU A 1 92 ? 6.103 10.635 0.916 1.00 77.56 92 LEU A N 1
ATOM 761 C CA . LEU A 1 92 ? 4.876 11.379 1.205 1.00 77.56 92 LEU A CA 1
ATOM 762 C C . LEU A 1 92 ? 4.942 12.826 0.709 1.00 77.56 92 LEU A C 1
ATOM 764 O O . LEU A 1 92 ? 4.003 13.285 0.060 1.00 77.56 92 LEU A O 1
ATOM 768 N N . ILE A 1 93 ? 6.068 13.518 0.920 1.00 72.81 93 ILE A N 1
ATOM 769 C CA . ILE A 1 93 ? 6.283 14.874 0.383 1.00 72.81 93 ILE A CA 1
ATOM 770 C C . ILE A 1 93 ? 6.111 14.883 -1.137 1.00 72.81 93 ILE A C 1
ATOM 772 O O . ILE A 1 93 ? 5.580 15.832 -1.710 1.00 72.81 93 ILE A O 1
ATOM 776 N N . 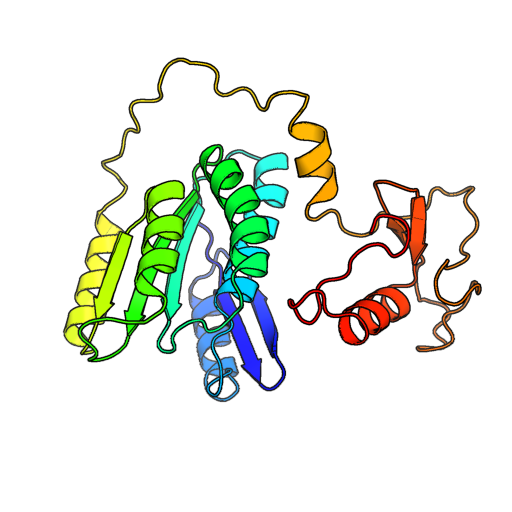LYS A 1 94 ? 6.555 13.821 -1.807 1.00 71.00 94 LYS A N 1
ATOM 777 C CA . LYS A 1 94 ? 6.485 13.711 -3.264 1.00 71.00 94 LYS A CA 1
ATOM 778 C C . LYS A 1 94 ? 5.106 13.266 -3.737 1.00 71.00 94 LYS A C 1
ATOM 780 O O . LYS A 1 94 ? 4.630 13.767 -4.751 1.00 71.00 94 LYS A O 1
ATOM 785 N N . ALA A 1 95 ? 4.422 12.427 -2.959 1.00 71.44 95 ALA A N 1
ATOM 786 C CA . ALA A 1 95 ? 3.019 12.061 -3.144 1.00 71.44 95 ALA A CA 1
ATOM 787 C C . ALA A 1 95 ? 2.100 13.286 -3.187 1.00 71.44 95 ALA A C 1
ATOM 789 O O . ALA A 1 95 ? 1.145 13.291 -3.956 1.00 71.44 95 ALA A O 1
ATOM 790 N N . LYS A 1 96 ? 2.440 14.350 -2.449 1.00 70.00 96 LYS A N 1
ATOM 791 C CA . LYS A 1 96 ? 1.723 15.632 -2.443 1.00 70.00 96 LYS A CA 1
ATOM 792 C C . LYS A 1 96 ? 1.591 16.292 -3.819 1.00 70.00 96 LYS A C 1
ATOM 794 O O . LYS A 1 96 ? 0.643 17.039 -4.033 1.00 70.00 96 LYS A O 1
ATOM 799 N N . LYS A 1 97 ? 2.536 16.041 -4.736 1.00 71.38 97 LYS A N 1
ATOM 800 C CA . LYS A 1 97 ? 2.498 16.560 -6.118 1.00 71.38 97 LYS A CA 1
ATOM 801 C C . LYS A 1 97 ? 1.531 15.784 -7.017 1.00 71.38 97 LYS A C 1
ATOM 803 O O . LYS A 1 97 ? 1.256 16.208 -8.135 1.00 71.38 97 LYS A O 1
ATOM 808 N N . PHE A 1 98 ? 1.035 14.643 -6.549 1.00 73.44 98 PHE A N 1
ATOM 809 C CA . PHE A 1 98 ? 0.036 13.843 -7.239 1.00 73.44 98 PHE A CA 1
ATOM 810 C C . PHE A 1 98 ? -1.320 14.041 -6.567 1.00 73.44 98 PHE A C 1
ATOM 812 O O . PHE A 1 98 ? -1.403 14.314 -5.371 1.00 73.44 98 PHE A O 1
ATOM 819 N N . ASP A 1 99 ? -2.397 13.860 -7.329 1.00 77.69 99 ASP A N 1
ATOM 820 C CA . ASP A 1 99 ? -3.770 13.958 -6.826 1.00 77.69 99 ASP A CA 1
ATOM 821 C C . ASP A 1 99 ? -4.136 12.706 -5.992 1.00 77.69 99 ASP A C 1
ATOM 823 O O . ASP A 1 99 ? -5.096 11.991 -6.284 1.00 77.69 99 ASP A O 1
ATOM 827 N N . ALA A 1 100 ? -3.319 12.389 -4.981 1.00 85.25 100 ALA A N 1
ATOM 828 C CA . ALA A 1 100 ? -3.408 11.216 -4.126 1.00 85.25 100 ALA A CA 1
ATOM 829 C C . ALA A 1 100 ? -3.939 11.578 -2.737 1.00 85.25 100 ALA A C 1
ATOM 831 O O . ALA A 1 100 ? -3.362 12.384 -2.012 1.00 85.25 100 ALA A O 1
ATOM 832 N N . PHE A 1 101 ? -5.037 10.926 -2.372 1.00 88.38 101 PHE A N 1
ATOM 833 C CA . PHE A 1 101 ? -5.794 11.151 -1.156 1.00 88.38 101 PHE A CA 1
ATOM 834 C C . PHE A 1 101 ? -5.760 9.908 -0.266 1.00 88.38 101 PHE A C 1
ATOM 836 O O . PHE A 1 101 ? -6.442 8.935 -0.596 1.00 88.38 101 PHE A O 1
ATOM 843 N N . ILE A 1 102 ? -5.020 9.930 0.850 1.00 91.56 102 ILE A N 1
ATOM 844 C CA . ILE A 1 102 ? -4.886 8.761 1.742 1.00 91.56 102 ILE A CA 1
ATOM 845 C C . ILE A 1 102 ? -5.656 8.980 3.047 1.00 91.56 102 ILE A C 1
ATOM 847 O O . ILE A 1 102 ? -5.207 9.664 3.965 1.00 91.56 102 ILE A O 1
ATOM 851 N N . ASP A 1 103 ? -6.837 8.374 3.125 1.00 92.06 103 ASP A N 1
ATOM 852 C CA . ASP A 1 103 ? -7.668 8.341 4.325 1.00 92.06 103 ASP A CA 1
ATOM 853 C C . ASP A 1 103 ? -7.344 7.069 5.136 1.00 92.06 103 ASP A C 1
ATOM 855 O O . ASP A 1 103 ? -7.273 5.972 4.582 1.00 92.06 103 ASP A O 1
ATOM 859 N N . ILE A 1 104 ? -7.148 7.190 6.450 1.00 93.94 104 ILE A N 1
ATOM 860 C CA . ILE A 1 104 ? -6.776 6.073 7.334 1.00 93.94 104 ILE A CA 1
ATOM 861 C C . ILE A 1 104 ? -7.901 5.829 8.337 1.00 93.94 104 ILE A C 1
ATOM 863 O O . ILE A 1 104 ? -8.319 6.744 9.041 1.00 93.94 104 ILE A O 1
ATOM 867 N N . ILE A 1 105 ? -8.372 4.589 8.443 1.00 94.62 105 ILE A N 1
ATOM 868 C CA . ILE A 1 105 ? -9.356 4.148 9.430 1.00 94.62 105 ILE A CA 1
ATOM 869 C C . ILE A 1 105 ? -8.657 3.233 10.441 1.00 94.62 105 ILE A C 1
ATOM 871 O O . ILE A 1 105 ? -8.369 2.071 10.154 1.00 94.62 105 ILE A O 1
ATOM 875 N N . ARG A 1 106 ? -8.398 3.762 11.639 1.00 91.94 106 ARG A N 1
ATOM 876 C CA . ARG A 1 106 ? -7.877 3.021 12.790 1.00 91.94 106 ARG A CA 1
ATOM 877 C C . ARG A 1 106 ? -9.021 2.272 13.474 1.00 91.94 106 ARG A C 1
ATOM 879 O O . ARG A 1 106 ? -9.950 2.899 13.985 1.00 91.94 106 ARG A O 1
ATOM 886 N N . ILE A 1 107 ? -8.946 0.947 13.501 1.00 93.00 107 ILE A N 1
ATOM 887 C CA . ILE A 1 107 ? -9.863 0.083 14.246 1.00 93.00 107 ILE A CA 1
ATOM 888 C C . ILE A 1 107 ? -9.301 -0.154 15.649 1.00 93.00 107 ILE A C 1
ATOM 890 O O . ILE A 1 107 ? -8.120 -0.449 15.800 1.00 93.00 107 ILE A O 1
ATOM 894 N N . GLY A 1 108 ? -10.149 -0.027 16.665 1.00 89.19 108 GLY A N 1
ATOM 895 C CA . GLY A 1 108 ? -9.820 -0.354 18.052 1.00 89.19 108 GLY A CA 1
ATOM 896 C C . GLY A 1 108 ? -10.324 0.693 19.041 1.00 89.19 108 GLY A C 1
ATOM 897 O O . GLY A 1 108 ? -10.788 1.765 18.658 1.00 89.19 108 GLY A O 1
ATOM 898 N N . ASP A 1 109 ? -10.239 0.376 20.328 1.00 86.81 109 ASP A N 1
ATOM 899 C CA . ASP A 1 109 ? -10.861 1.115 21.432 1.00 86.81 109 ASP A CA 1
ATOM 900 C C . ASP A 1 109 ? -9.896 1.997 22.236 1.00 86.81 109 ASP A C 1
ATOM 902 O O . ASP A 1 109 ? -10.316 2.699 23.162 1.00 86.81 109 ASP A O 1
ATOM 906 N N . GLN A 1 110 ? -8.611 2.010 21.878 1.00 83.81 110 GLN A N 1
ATOM 907 C CA . GLN A 1 110 ? -7.631 2.824 22.584 1.00 83.81 110 GLN A CA 1
ATOM 908 C C . GLN A 1 110 ? -7.812 4.307 22.267 1.00 83.81 110 GLN A C 1
ATOM 910 O O . GLN A 1 110 ? -8.092 4.717 21.141 1.00 83.81 110 GLN A O 1
ATOM 915 N N . LYS A 1 111 ? -7.606 5.131 23.296 1.00 73.94 111 LYS A N 1
ATOM 916 C CA . LYS A 1 111 ? -7.707 6.589 23.188 1.00 73.94 111 LYS A CA 1
ATOM 917 C C . LYS A 1 111 ? -6.515 7.215 22.460 1.00 73.94 111 LYS A C 1
ATOM 919 O O . LYS A 1 111 ? -6.676 8.264 21.846 1.00 73.94 111 LYS A O 1
ATOM 924 N N . PHE A 1 112 ? -5.339 6.605 22.592 1.00 76.00 112 PHE A N 1
ATOM 925 C CA . PHE A 1 112 ? -4.093 7.059 21.987 1.00 76.00 112 PHE A CA 1
ATOM 926 C C . PHE A 1 112 ? -3.285 5.844 21.560 1.00 76.00 112 PHE A C 1
ATOM 928 O O . PHE A 1 112 ? -3.043 4.960 22.385 1.00 76.00 112 PHE A O 1
ATOM 935 N N . TYR A 1 113 ? -2.848 5.838 20.308 1.00 82.94 113 TYR A N 1
ATOM 936 C CA . TYR A 1 113 ? -1.928 4.845 19.779 1.00 82.94 113 TYR A CA 1
ATOM 937 C C . TYR A 1 113 ? -0.541 5.457 19.613 1.00 82.94 113 TYR A C 1
ATOM 939 O O . TYR A 1 113 ? -0.377 6.648 19.345 1.00 82.94 113 TYR A O 1
ATOM 947 N N . ILE A 1 114 ? 0.476 4.618 19.773 1.00 80.25 114 ILE A N 1
ATOM 948 C CA . ILE A 1 114 ? 1.885 5.016 19.666 1.00 80.25 114 ILE A CA 1
ATOM 949 C C . ILE A 1 114 ? 2.251 5.578 18.283 1.00 80.25 114 ILE A C 1
ATOM 951 O O . ILE A 1 114 ? 3.163 6.392 18.178 1.00 80.25 114 ILE A O 1
ATOM 955 N N . ASP A 1 115 ? 1.526 5.186 17.235 1.00 84.12 115 ASP A N 1
ATOM 956 C CA . ASP A 1 115 ? 1.747 5.598 15.852 1.00 84.12 115 ASP A CA 1
ATOM 957 C C . ASP A 1 115 ? 0.798 6.719 15.396 1.00 84.12 115 ASP A C 1
ATOM 959 O O . ASP A 1 115 ? 0.853 7.126 14.240 1.00 84.12 115 ASP A O 1
ATOM 963 N N . ASP A 1 116 ? -0.028 7.288 16.282 1.00 78.88 116 ASP A N 1
ATOM 964 C CA . ASP A 1 116 ? -1.003 8.332 15.921 1.00 78.88 116 ASP A CA 1
ATOM 965 C C . ASP A 1 116 ? -0.357 9.539 15.228 1.00 78.88 116 ASP A C 1
ATOM 967 O O . ASP A 1 116 ? -0.937 10.134 14.317 1.00 78.88 116 ASP A O 1
ATOM 971 N N . VAL A 1 117 ? 0.850 9.919 15.657 1.00 77.00 117 VAL A N 1
ATOM 972 C CA . VAL A 1 117 ? 1.614 11.009 15.033 1.00 77.00 117 VAL A CA 1
ATOM 973 C C . VAL A 1 117 ? 1.972 10.649 13.592 1.00 77.00 117 VAL A C 1
ATOM 975 O O . VAL A 1 117 ? 1.774 11.464 12.694 1.00 77.00 117 VAL A O 1
ATOM 978 N N . LYS A 1 118 ? 2.415 9.411 13.355 1.00 82.44 118 LYS A N 1
ATOM 979 C CA . LYS A 1 118 ? 2.755 8.893 12.026 1.00 82.44 118 LYS A CA 1
ATOM 980 C C . LYS A 1 118 ? 1.537 8.894 11.103 1.00 82.44 118 LYS A C 1
ATOM 982 O O . LYS A 1 118 ? 1.610 9.434 10.003 1.00 82.44 118 LYS A O 1
ATOM 987 N N . LEU A 1 119 ? 0.397 8.371 11.562 1.00 86.06 119 LEU A N 1
ATOM 988 C CA . LEU A 1 119 ? -0.842 8.348 10.770 1.00 86.06 119 LEU A CA 1
ATOM 989 C C . LEU A 1 119 ? -1.308 9.766 10.399 1.00 86.06 119 LEU A C 1
ATOM 991 O O . LEU A 1 119 ? -1.767 10.013 9.279 1.00 86.06 119 LEU A O 1
ATOM 995 N N . LYS A 1 120 ? -1.166 10.723 11.324 1.00 78.19 120 LYS A N 1
ATOM 996 C CA . LYS A 1 120 ? -1.491 12.134 11.073 1.00 78.19 120 LYS A CA 1
ATOM 997 C C . LYS A 1 120 ? -0.583 12.764 10.028 1.00 78.19 120 LYS A C 1
ATOM 999 O O . LYS A 1 120 ? -1.103 13.459 9.169 1.00 78.19 120 LYS A O 1
ATOM 1004 N N . ILE A 1 121 ? 0.720 12.493 10.073 1.00 78.62 121 ILE A N 1
ATOM 1005 C CA . ILE A 1 121 ? 1.670 12.982 9.064 1.00 78.62 121 ILE A CA 1
ATOM 1006 C C . ILE A 1 121 ? 1.308 12.432 7.677 1.00 78.62 121 ILE A C 1
ATOM 1008 O O . ILE A 1 121 ? 1.180 13.195 6.725 1.00 78.62 121 ILE A O 1
ATOM 1012 N N . VAL A 1 122 ? 1.069 11.120 7.566 1.00 84.94 122 VAL A N 1
ATOM 1013 C CA . VAL A 1 122 ? 0.686 10.476 6.294 1.00 84.94 122 VAL A CA 1
ATOM 1014 C C . VAL A 1 122 ? -0.565 11.123 5.705 1.00 84.94 122 VAL A C 1
ATOM 1016 O O . VAL A 1 122 ? -0.575 11.531 4.544 1.00 84.94 122 VAL A O 1
ATOM 1019 N N . SER A 1 123 ? -1.621 11.231 6.510 1.00 84.62 123 SER A N 1
ATOM 1020 C CA . SER A 1 123 ? -2.892 11.797 6.055 1.00 84.62 123 SER A CA 1
ATOM 1021 C C . SER A 1 123 ? -2.801 13.298 5.760 1.00 84.62 123 SER A C 1
ATOM 1023 O O . SER A 1 123 ? -3.396 13.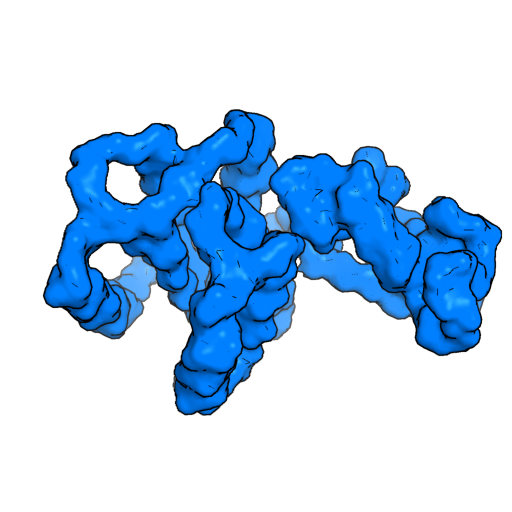744 4.782 1.00 84.62 123 SER A O 1
ATOM 1025 N N . SER A 1 124 ? -2.027 14.085 6.518 1.00 77.19 124 SER A N 1
ATOM 1026 C CA . SER A 1 124 ? -1.879 15.524 6.262 1.00 77.19 124 SER A CA 1
ATOM 1027 C C . SER A 1 124 ? -1.119 15.819 4.973 1.00 77.19 124 SER A C 1
ATOM 1029 O O . SER A 1 124 ? -1.545 16.685 4.211 1.00 77.19 124 SER A O 1
ATOM 1031 N N . GLU A 1 125 ? -0.038 15.084 4.695 1.00 80.56 125 GLU A N 1
ATOM 1032 C CA . GLU A 1 125 ? 0.750 15.282 3.468 1.00 80.56 125 GLU A CA 1
ATOM 1033 C C . GLU A 1 125 ? 0.020 14.814 2.204 1.00 80.56 125 GLU A C 1
ATOM 1035 O O . GLU A 1 125 ? 0.358 15.230 1.098 1.00 80.56 125 GLU A O 1
ATOM 1040 N N . THR A 1 126 ? -1.023 13.999 2.361 1.00 84.06 126 THR A N 1
ATOM 1041 C CA . THR A 1 126 ? -1.819 13.444 1.258 1.00 84.06 126 THR A CA 1
ATOM 1042 C C . THR A 1 126 ? -3.275 13.906 1.285 1.00 84.06 126 THR A C 1
ATOM 1044 O O . THR A 1 126 ? -4.152 13.242 0.744 1.00 84.06 126 THR A O 1
ATOM 1047 N N . HIS A 1 127 ? -3.578 15.043 1.922 1.00 82.12 127 HIS A N 1
ATOM 1048 C CA . HIS A 1 127 ? -4.924 15.645 1.936 1.00 82.12 127 HIS A CA 1
ATOM 1049 C C . HIS A 1 127 ? -6.055 14.681 2.379 1.00 82.12 127 HIS A C 1
ATOM 1051 O O . HIS A 1 127 ? -7.206 14.774 1.933 1.00 82.12 127 HIS A O 1
ATOM 1057 N N . GLY A 1 128 ? -5.728 13.710 3.226 1.00 85.75 128 GLY A N 1
ATOM 1058 C CA . GLY A 1 128 ? -6.655 12.757 3.820 1.00 85.75 128 GLY A CA 1
ATOM 1059 C C . GLY A 1 128 ? -6.946 13.056 5.287 1.00 85.75 128 GLY A C 1
ATOM 1060 O O . GLY A 1 128 ? -6.622 14.121 5.813 1.00 85.75 128 GLY A O 1
ATOM 1061 N N . GLY A 1 129 ? -7.575 12.099 5.963 1.00 84.94 129 GLY A N 1
ATOM 1062 C CA . GLY A 1 129 ? -7.832 12.166 7.401 1.00 84.94 129 GLY A CA 1
ATOM 1063 C C . GLY A 1 129 ? -7.596 10.842 8.116 1.00 84.94 129 GLY A C 1
ATOM 1064 O O . GLY A 1 129 ? -7.647 9.775 7.506 1.00 84.94 129 GLY A O 1
ATOM 1065 N N . VAL A 1 130 ? -7.377 10.921 9.431 1.00 87.31 130 VAL A N 1
ATOM 1066 C CA . VAL A 1 130 ? -7.378 9.756 10.327 1.00 87.31 130 VAL A CA 1
ATOM 1067 C C . VAL A 1 130 ? -8.730 9.668 11.027 1.00 87.31 130 VAL A C 1
ATOM 1069 O O . VAL A 1 130 ? -9.168 10.615 11.683 1.00 87.31 130 VAL A O 1
ATOM 1072 N N . PHE A 1 131 ? -9.377 8.516 10.911 1.00 91.06 131 PHE A N 1
ATOM 1073 C CA . PHE A 1 131 ? -10.662 8.204 11.517 1.00 91.06 131 PHE A CA 1
ATOM 1074 C C . PHE A 1 131 ? -10.484 7.056 12.502 1.00 91.06 131 PHE A C 1
ATOM 1076 O O . PHE A 1 131 ? -9.854 6.056 12.180 1.00 91.06 131 PHE A O 1
ATOM 1083 N N . TYR A 1 132 ? -11.069 7.180 13.689 1.00 87.88 132 TYR A N 1
ATOM 1084 C CA . TYR A 1 132 ? -11.028 6.134 14.708 1.00 87.88 132 TYR A CA 1
ATOM 1085 C C . TYR A 1 132 ? -12.380 5.441 14.774 1.00 87.88 132 TYR A C 1
ATOM 1087 O O . TYR A 1 132 ? -13.425 6.097 14.785 1.00 87.88 132 TYR A O 1
ATOM 1095 N N . CYS A 1 133 ? -12.358 4.116 14.807 1.00 90.81 133 CYS A N 1
ATOM 1096 C CA . CYS A 1 133 ? -13.548 3.299 14.742 1.00 90.81 133 CYS A CA 1
ATOM 1097 C C . CYS A 1 133 ? -13.505 2.170 15.772 1.00 90.81 133 CYS A C 1
ATOM 1099 O O . CYS A 1 133 ? -12.654 1.287 15.725 1.00 90.81 133 CYS A O 1
ATOM 1101 N N . THR A 1 134 ? -14.496 2.168 16.657 1.00 91.00 134 THR A N 1
ATOM 1102 C CA . THR A 1 134 ? -14.659 1.164 17.715 1.00 91.00 134 THR A CA 1
ATOM 1103 C C . THR A 1 134 ? -15.743 0.133 17.403 1.00 91.00 134 THR A C 1
ATOM 1105 O O . THR A 1 134 ? -15.808 -0.904 18.054 1.00 91.00 134 THR A O 1
ATOM 1108 N N . GLU A 1 135 ? -16.618 0.404 16.427 1.00 91.38 135 GLU A N 1
ATOM 1109 C CA . GLU A 1 135 ? -17.793 -0.423 16.143 1.00 91.38 135 GLU A CA 1
ATOM 1110 C C . GLU A 1 135 ? -18.197 -0.411 14.661 1.00 91.38 135 GLU A C 1
ATOM 1112 O O . GLU A 1 135 ? -18.028 0.579 13.947 1.00 91.38 135 GLU A O 1
ATOM 1117 N N . ALA A 1 136 ? -18.828 -1.496 14.204 1.00 91.38 136 ALA A N 1
ATOM 1118 C CA . ALA A 1 136 ? -19.212 -1.684 12.801 1.00 91.38 136 ALA A CA 1
ATOM 1119 C C . ALA A 1 136 ? -20.144 -0.584 12.257 1.00 91.38 136 ALA A C 1
ATOM 1121 O O . ALA A 1 136 ? -20.046 -0.187 11.096 1.00 91.38 136 ALA A O 1
ATOM 1122 N N . LYS A 1 137 ? -21.050 -0.051 13.088 1.00 92.56 137 LYS A N 1
ATOM 1123 C CA . LYS A 1 137 ? -21.959 1.027 12.671 1.00 92.56 137 LYS A CA 1
ATOM 1124 C C . LYS A 1 137 ? -21.195 2.316 12.360 1.00 92.56 137 LYS A C 1
ATOM 1126 O O . LYS A 1 137 ? -21.491 2.979 11.367 1.00 92.56 137 LYS A O 1
ATOM 1131 N N . LEU A 1 138 ? -20.217 2.657 13.196 1.00 91.00 138 LEU A N 1
ATOM 1132 C CA . LEU A 1 138 ? -19.344 3.804 12.986 1.00 91.00 138 LEU A CA 1
ATOM 1133 C C . LEU A 1 138 ? -18.459 3.597 11.753 1.00 91.00 138 LEU A C 1
ATOM 1135 O O . LEU A 1 138 ? -18.356 4.511 10.941 1.00 91.00 138 LEU A O 1
ATOM 1139 N N . PHE A 1 139 ? -17.926 2.388 11.556 1.00 92.69 139 PHE A N 1
ATOM 1140 C CA . PHE A 1 139 ? -17.154 2.028 10.364 1.00 92.69 139 PHE A CA 1
ATOM 1141 C C . PHE A 1 139 ? -17.929 2.316 9.072 1.00 92.69 139 PHE A C 1
ATOM 1143 O O . PHE A 1 139 ? -17.457 3.035 8.192 1.00 92.69 139 PHE A O 1
ATOM 1150 N N . LEU A 1 140 ? -19.174 1.835 8.992 1.00 91.12 140 LEU A N 1
ATOM 1151 C CA . LEU A 1 140 ? -20.051 2.075 7.845 1.00 91.12 140 LEU A CA 1
ATOM 1152 C C . LEU A 1 140 ? -20.357 3.565 7.639 1.00 91.12 140 LEU A C 1
ATOM 1154 O O . LEU A 1 140 ? -20.451 4.022 6.500 1.00 91.12 140 LEU A O 1
ATOM 1158 N N . ASN A 1 141 ? -20.510 4.336 8.717 1.00 90.25 141 ASN A N 1
ATOM 1159 C CA . ASN A 1 141 ? -20.714 5.781 8.621 1.00 90.25 141 ASN A CA 1
ATOM 1160 C C . ASN A 1 141 ? -19.468 6.499 8.085 1.00 90.25 141 ASN A C 1
ATOM 1162 O O . ASN A 1 141 ? -19.606 7.393 7.250 1.00 90.25 141 ASN A O 1
ATOM 1166 N N . ILE A 1 142 ? -18.272 6.093 8.524 1.00 90.88 142 ILE A N 1
ATOM 1167 C CA . ILE A 1 142 ? -17.000 6.623 8.019 1.00 90.88 142 ILE A CA 1
ATOM 1168 C C . ILE A 1 142 ? -16.882 6.330 6.522 1.00 90.88 142 ILE A C 1
ATOM 1170 O O . ILE A 1 142 ? -16.708 7.265 5.746 1.00 90.88 142 ILE A O 1
ATOM 1174 N N . LEU A 1 143 ? -17.077 5.079 6.089 1.00 90.50 143 LEU A N 1
ATOM 1175 C CA . LEU A 1 143 ? -17.022 4.717 4.666 1.00 90.50 143 LEU A CA 1
ATOM 1176 C C . LEU A 1 143 ? -18.011 5.529 3.815 1.00 90.50 143 LEU A C 1
ATOM 1178 O O . LEU A 1 143 ? -17.644 6.038 2.759 1.00 90.50 143 LEU A O 1
ATOM 1182 N N . ARG A 1 144 ? -19.248 5.724 4.288 1.00 87.56 144 ARG A N 1
ATOM 1183 C CA . ARG A 1 144 ? -20.244 6.568 3.598 1.00 87.56 144 ARG A CA 1
ATOM 1184 C C . ARG A 1 144 ? -19.815 8.027 3.495 1.00 87.56 144 ARG A C 1
ATOM 1186 O O . ARG A 1 144 ? -19.996 8.631 2.443 1.00 87.56 144 ARG A O 1
ATOM 1193 N N . SER A 1 145 ? -19.247 8.579 4.566 1.00 84.62 145 SER A N 1
ATOM 1194 C CA . SER A 1 145 ? -18.704 9.940 4.566 1.00 84.62 145 SER A CA 1
ATOM 1195 C C . SER A 1 145 ? -17.568 10.073 3.555 1.00 84.62 145 SER A C 1
ATOM 1197 O O . SER A 1 145 ? -17.551 11.011 2.761 1.00 84.62 145 SER A O 1
ATOM 1199 N N . LEU A 1 146 ? -16.671 9.083 3.502 1.00 83.69 146 LEU A N 1
ATOM 1200 C CA . LEU A 1 146 ? -15.596 9.050 2.520 1.00 83.69 146 LEU A CA 1
ATOM 1201 C C . LEU A 1 146 ? -16.162 9.030 1.094 1.00 83.69 146 LEU A C 1
ATOM 1203 O O . LEU A 1 146 ? -15.739 9.835 0.275 1.00 83.69 146 LEU A O 1
ATOM 1207 N N . ILE A 1 147 ? -17.191 8.235 0.797 1.00 74.50 147 ILE A N 1
ATOM 1208 C CA . ILE A 1 147 ? -17.835 8.235 -0.532 1.00 74.50 147 ILE A CA 1
ATOM 1209 C C . ILE A 1 147 ? -18.353 9.633 -0.930 1.00 74.50 147 ILE A C 1
ATOM 1211 O O . ILE A 1 147 ? -18.261 10.008 -2.097 1.00 74.50 147 ILE A O 1
ATOM 1215 N N . GLN A 1 148 ? -18.859 10.419 0.024 1.00 65.06 148 GLN A N 1
ATOM 1216 C CA . GLN A 1 148 ? -19.464 11.733 -0.229 1.00 65.06 148 GLN A CA 1
ATOM 1217 C C . GLN A 1 148 ? -18.450 12.891 -0.284 1.00 65.06 148 GLN A C 1
ATOM 1219 O O . GLN A 1 148 ? -18.706 13.896 -0.938 1.00 65.06 148 GLN A O 1
ATOM 1224 N N . SER A 1 149 ? -17.299 12.774 0.385 1.00 54.72 149 SER A N 1
ATOM 1225 C CA . SER A 1 149 ? -16.513 13.942 0.808 1.00 54.72 149 SER A CA 1
ATOM 1226 C C . SER A 1 149 ? -15.591 14.603 -0.223 1.00 54.72 149 SER A C 1
ATOM 1228 O O . SER A 1 149 ? -14.993 15.623 0.108 1.00 54.72 149 SER A O 1
ATOM 1230 N N . LYS A 1 150 ? -15.420 14.082 -1.449 1.00 53.91 150 LYS A N 1
ATOM 1231 C CA . LYS A 1 150 ? -14.380 14.610 -2.372 1.00 53.91 150 LYS A CA 1
ATOM 1232 C C . LYS A 1 150 ? -14.866 15.126 -3.729 1.00 53.91 150 LYS A C 1
ATOM 1234 O O . LYS A 1 150 ? -14.040 15.482 -4.559 1.00 53.91 150 LYS A O 1
ATOM 1239 N N . SER A 1 151 ? -16.176 15.279 -3.937 1.00 41.25 151 SER A N 1
ATOM 1240 C CA . SER A 1 151 ? -16.704 16.064 -5.069 1.00 41.25 151 SER A CA 1
ATOM 1241 C C . SER A 1 151 ? -16.609 17.585 -4.866 1.00 41.25 151 SER A C 1
ATOM 1243 O O . SER A 1 151 ? -16.847 18.329 -5.812 1.00 41.25 151 SER A O 1
ATOM 1245 N N . GLU A 1 152 ? -16.270 18.051 -3.657 1.00 35.81 152 GLU A N 1
ATOM 1246 C CA . GLU A 1 152 ? -16.257 19.481 -3.291 1.00 35.81 152 GLU A CA 1
ATOM 1247 C C . GLU A 1 152 ? -14.858 20.091 -3.130 1.00 35.81 152 GLU A C 1
ATOM 1249 O O . GLU A 1 152 ? -14.734 21.311 -3.043 1.00 35.81 152 GLU A O 1
ATOM 1254 N N . PHE A 1 153 ? -13.788 19.292 -3.177 1.00 39.19 153 PHE A N 1
ATOM 1255 C CA . PHE A 1 153 ? -12.440 19.842 -3.304 1.00 39.19 153 PHE A CA 1
ATOM 1256 C C . PHE A 1 153 ? -12.177 20.172 -4.775 1.00 39.19 153 PHE A C 1
ATOM 1258 O O . PHE A 1 153 ? -11.449 19.474 -5.475 1.00 39.19 153 PHE A O 1
ATOM 1265 N N . ILE A 1 154 ? -12.738 21.292 -5.238 1.00 35.47 154 ILE A N 1
ATOM 1266 C CA . ILE A 1 154 ? -11.965 22.151 -6.134 1.00 35.47 154 ILE A CA 1
ATOM 1267 C C . ILE A 1 154 ? -10.778 22.569 -5.272 1.00 35.47 154 ILE A C 1
ATOM 1269 O O . ILE A 1 154 ? -10.876 23.505 -4.480 1.00 35.47 154 ILE A O 1
ATOM 1273 N N . VAL A 1 155 ? -9.694 21.794 -5.325 1.00 35.81 155 VAL A N 1
ATOM 1274 C CA . VAL A 1 155 ? -8.408 22.251 -4.816 1.00 35.81 155 VAL A CA 1
ATOM 1275 C C . VAL A 1 155 ? -8.198 23.584 -5.517 1.00 35.81 155 VAL A C 1
ATOM 1277 O O . VAL A 1 155 ? -8.123 23.629 -6.745 1.00 35.81 155 VAL A O 1
ATOM 1280 N N . VAL A 1 156 ? -8.221 24.682 -4.759 1.00 35.03 156 VAL A N 1
ATOM 1281 C CA . VAL A 1 156 ? -7.700 25.953 -5.251 1.00 35.03 156 VAL A CA 1
ATOM 1282 C C . VAL A 1 156 ? -6.227 25.663 -5.472 1.00 35.03 156 VAL A C 1
ATOM 1284 O O . VAL A 1 156 ? -5.444 25.675 -4.526 1.00 35.03 156 VAL A O 1
ATOM 1287 N N . GLN A 1 157 ? -5.903 25.250 -6.697 1.00 39.59 157 GLN A N 1
ATOM 1288 C CA . GLN A 1 157 ? -4.543 25.046 -7.149 1.00 39.59 157 GLN A CA 1
ATOM 1289 C C . GLN A 1 157 ? -3.831 26.371 -6.890 1.00 39.59 157 GLN A C 1
ATOM 1291 O O . GLN A 1 157 ? -4.284 27.399 -7.405 1.00 39.59 157 GLN A O 1
ATOM 1296 N N . PRO A 1 158 ? -2.775 26.408 -6.063 1.00 34.56 158 PRO A N 1
ATOM 1297 C CA . PRO A 1 158 ? -1.855 27.52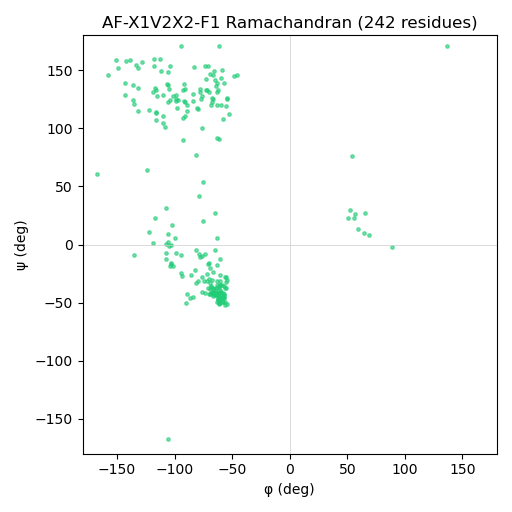3 -6.138 1.00 34.56 158 PRO A CA 1
ATOM 1298 C C . PRO A 1 158 ? -1.395 27.583 -7.597 1.00 34.56 158 PRO A C 1
ATOM 1300 O O . PRO A 1 158 ? -0.921 26.583 -8.125 1.00 34.56 158 PRO A O 1
ATOM 1303 N N . GLU A 1 159 ? -1.546 28.729 -8.261 1.00 39.16 159 GLU A N 1
ATOM 1304 C CA . GLU A 1 159 ? -1.041 28.957 -9.628 1.00 39.16 159 GLU A CA 1
ATOM 1305 C C . GLU A 1 159 ? 0.504 28.866 -9.714 1.00 39.16 159 GLU A C 1
ATOM 1307 O O . GLU A 1 159 ? 1.096 29.131 -10.758 1.00 39.16 159 GLU A O 1
ATOM 1312 N N . GLU A 1 160 ? 1.173 28.487 -8.623 1.00 39.72 160 GLU A N 1
ATOM 1313 C CA . GLU A 1 160 ? 2.618 28.362 -8.512 1.00 39.72 160 GLU A CA 1
ATOM 1314 C C . GLU A 1 160 ? 3.063 26.927 -8.833 1.00 39.72 160 GLU A C 1
ATOM 1316 O O . GLU A 1 160 ? 3.166 26.061 -7.970 1.00 39.72 160 GLU A O 1
ATOM 1321 N N . ASP A 1 161 ? 3.324 26.734 -10.126 1.00 43.06 161 ASP A N 1
ATOM 1322 C CA . ASP A 1 161 ? 4.228 25.752 -10.735 1.00 43.06 161 ASP A CA 1
ATOM 1323 C C . ASP A 1 161 ? 4.027 24.270 -10.353 1.00 43.06 161 ASP A C 1
ATOM 1325 O O . ASP A 1 161 ? 4.828 23.624 -9.680 1.00 43.06 161 ASP A O 1
ATOM 1329 N N . ASP A 1 162 ? 2.984 23.698 -10.956 1.00 41.47 162 ASP A N 1
ATOM 1330 C CA . ASP A 1 162 ? 2.682 22.265 -11.121 1.00 41.47 162 ASP A CA 1
ATOM 1331 C C . ASP A 1 162 ? 3.724 21.520 -12.009 1.00 41.47 162 ASP A C 1
ATOM 1333 O O . ASP A 1 162 ? 3.414 20.535 -12.686 1.00 41.47 162 ASP A O 1
ATOM 1337 N N . GLN A 1 163 ? 4.970 21.999 -12.069 1.00 45.34 163 GLN A N 1
ATOM 1338 C CA . GLN A 1 163 ? 6.051 21.361 -12.815 1.00 45.34 163 GLN A CA 1
ATOM 1339 C C . GLN A 1 163 ? 6.796 20.386 -11.899 1.00 45.34 163 GLN A C 1
ATOM 1341 O O . GLN A 1 163 ? 7.340 20.752 -10.855 1.00 45.34 163 GLN A O 1
ATOM 1346 N N . ILE A 1 164 ? 6.852 19.113 -12.299 1.00 42.78 164 ILE A N 1
ATOM 1347 C CA . ILE A 1 164 ? 7.861 18.188 -11.777 1.00 42.78 164 ILE A CA 1
ATOM 1348 C C . ILE A 1 164 ? 9.215 18.829 -12.099 1.00 42.78 164 ILE A C 1
ATOM 1350 O O . ILE A 1 164 ? 9.589 18.900 -13.267 1.00 42.78 164 ILE A O 1
ATOM 1354 N N . PHE A 1 165 ? 9.919 19.346 -11.087 1.00 48.72 165 PHE A N 1
ATOM 1355 C CA . PHE A 1 165 ? 11.262 19.883 -11.282 1.00 48.72 165 PHE A CA 1
ATOM 1356 C C . PHE A 1 165 ? 12.144 18.785 -11.878 1.00 48.72 165 PHE A C 1
ATOM 1358 O O . PHE A 1 165 ? 12.081 17.630 -11.454 1.00 48.72 165 PHE A O 1
ATOM 1365 N N . GLU A 1 166 ? 12.989 19.138 -12.844 1.00 45.31 166 GLU A N 1
ATOM 1366 C CA . GLU A 1 166 ? 13.823 18.160 -13.556 1.00 45.31 166 GLU A CA 1
ATOM 1367 C C . GLU A 1 166 ? 14.831 17.455 -12.626 1.00 45.31 166 GLU A C 1
ATOM 1369 O O . GLU A 1 166 ? 15.305 16.356 -12.905 1.00 45.31 166 GLU A O 1
ATOM 1374 N N . GLU A 1 167 ? 15.063 18.050 -11.456 1.00 42.06 167 GLU A N 1
ATOM 1375 C CA . GLU A 1 167 ? 15.811 17.509 -10.320 1.00 42.06 167 GLU A CA 1
ATOM 1376 C C . GLU A 1 167 ? 15.087 16.330 -9.634 1.00 42.06 167 GLU A C 1
ATOM 1378 O O . GLU A 1 167 ? 15.721 15.353 -9.232 1.00 42.06 167 GLU A O 1
ATOM 1383 N N . ASP A 1 168 ? 13.752 16.372 -9.555 1.00 36.78 168 ASP A N 1
ATOM 1384 C CA . ASP A 1 168 ? 12.923 15.319 -8.957 1.00 36.78 168 ASP A CA 1
ATOM 1385 C C . ASP A 1 168 ? 12.653 14.164 -9.935 1.00 36.78 168 ASP A C 1
ATOM 1387 O O . ASP A 1 168 ? 12.371 13.040 -9.514 1.00 36.78 168 ASP A O 1
ATOM 1391 N N . LYS A 1 169 ? 12.762 14.409 -11.247 1.00 43.53 169 LYS A N 1
ATOM 1392 C CA . LYS A 1 169 ? 12.542 13.407 -12.304 1.00 43.53 169 LYS A CA 1
ATOM 1393 C C . LYS A 1 169 ? 13.449 12.187 -12.149 1.00 43.53 169 LYS A C 1
ATOM 1395 O O . LYS A 1 169 ? 12.966 11.060 -12.205 1.00 43.53 169 LYS A O 1
ATOM 1400 N N . ILE A 1 170 ? 14.728 12.417 -11.848 1.00 42.62 170 ILE A N 1
ATOM 1401 C CA . ILE A 1 170 ? 15.727 11.364 -11.601 1.00 42.62 170 ILE A CA 1
ATOM 1402 C C . ILE A 1 170 ? 15.327 10.498 -10.401 1.00 42.62 170 ILE A C 1
ATOM 1404 O O . ILE A 1 170 ? 15.578 9.297 -10.380 1.00 42.62 170 ILE A O 1
ATOM 1408 N N . PHE A 1 171 ? 14.701 11.083 -9.383 1.00 41.44 171 PHE A N 1
ATOM 1409 C CA . PHE A 1 171 ? 14.222 10.332 -8.230 1.00 41.44 171 PHE A CA 1
ATOM 1410 C C . PHE A 1 171 ? 12.977 9.495 -8.567 1.00 41.44 171 PHE A C 1
ATOM 1412 O O . PHE A 1 171 ? 12.913 8.327 -8.186 1.00 41.44 171 PHE A O 1
ATOM 1419 N N . TYR A 1 172 ? 12.022 10.039 -9.329 1.00 40.44 172 TYR A N 1
ATOM 1420 C CA . TYR A 1 172 ? 10.862 9.278 -9.819 1.00 40.44 172 TYR A CA 1
ATOM 1421 C C . TYR A 1 172 ? 11.256 8.131 -10.762 1.00 40.44 172 TYR A C 1
ATOM 1423 O O . TYR A 1 172 ? 10.615 7.082 -10.764 1.00 40.44 172 TYR A O 1
ATOM 1431 N N . GLU A 1 173 ? 12.338 8.297 -11.520 1.00 41.69 173 GLU A N 1
ATOM 1432 C CA . GLU A 1 173 ? 12.971 7.242 -12.316 1.00 41.69 173 GLU A CA 1
ATOM 1433 C C . GLU A 1 173 ? 13.689 6.173 -11.470 1.00 41.69 173 GLU A C 1
ATOM 1435 O O . GLU A 1 173 ? 13.975 5.093 -11.973 1.00 41.69 173 GLU A O 1
ATOM 1440 N N . LYS A 1 174 ? 13.971 6.428 -10.186 1.00 44.16 174 LYS A N 1
ATOM 1441 C CA . LYS A 1 174 ? 14.698 5.502 -9.294 1.00 44.16 174 LYS A CA 1
ATOM 1442 C C . LYS A 1 174 ? 13.811 4.741 -8.311 1.00 44.16 174 LYS A C 1
ATOM 1444 O O . LYS A 1 174 ? 14.259 3.761 -7.728 1.00 44.16 174 LYS A O 1
ATOM 1449 N N . LEU A 1 175 ? 12.582 5.200 -8.095 1.00 41.50 175 LEU A N 1
ATOM 1450 C CA . LEU A 1 175 ? 11.765 4.799 -6.948 1.00 41.50 175 LEU A CA 1
ATOM 1451 C C . LEU A 1 175 ? 11.062 3.444 -7.081 1.00 41.50 175 LEU A C 1
ATOM 1453 O O . LEU A 1 175 ? 10.823 2.772 -6.086 1.00 41.50 175 LEU A O 1
ATOM 1457 N N . ALA A 1 176 ? 10.695 3.064 -8.298 1.00 45.22 176 ALA A N 1
ATOM 1458 C CA . ALA A 1 176 ? 9.961 1.831 -8.565 1.00 45.22 176 ALA A CA 1
ATOM 1459 C C . ALA A 1 176 ? 9.985 1.559 -10.070 1.00 45.22 176 ALA A C 1
ATOM 1461 O O . ALA A 1 176 ? 8.957 1.599 -10.748 1.00 45.22 176 ALA A O 1
ATOM 1462 N N . VAL A 1 177 ? 11.187 1.400 -10.619 1.00 52.12 177 VAL A N 1
ATOM 1463 C CA . VAL A 1 177 ? 11.340 0.935 -11.995 1.00 52.12 177 VAL A CA 1
ATOM 1464 C C . VAL A 1 177 ? 11.618 -0.552 -11.919 1.00 52.12 177 VAL A C 1
ATOM 1466 O O . VAL A 1 177 ? 12.610 -0.962 -11.315 1.00 52.12 177 VAL A O 1
ATOM 1469 N N . ASP A 1 178 ? 10.701 -1.337 -12.490 1.00 55.16 178 ASP A N 1
ATOM 1470 C CA . ASP A 1 178 ? 10.933 -2.752 -12.758 1.00 55.16 178 ASP A CA 1
ATOM 1471 C C . ASP A 1 178 ? 12.292 -2.890 -13.447 1.00 55.16 178 ASP A C 1
ATOM 1473 O O . ASP A 1 178 ? 12.701 -2.012 -14.216 1.00 55.16 178 ASP A O 1
ATOM 1477 N N . LEU A 1 179 ? 13.013 -3.975 -13.169 1.00 66.88 179 LEU A N 1
ATOM 1478 C CA . LEU A 1 179 ? 14.211 -4.253 -13.945 1.00 66.88 179 LEU A CA 1
ATOM 1479 C C . LEU A 1 179 ? 13.817 -4.268 -15.429 1.00 66.88 179 LEU A C 1
ATOM 1481 O O . LEU A 1 179 ? 12.864 -4.936 -15.828 1.00 66.88 179 LEU A O 1
ATOM 1485 N N . ILE A 1 180 ? 14.511 -3.473 -16.233 1.00 73.88 180 ILE A N 1
ATOM 1486 C CA . ILE A 1 180 ? 14.186 -3.306 -17.647 1.00 73.88 180 ILE A CA 1
ATOM 1487 C C . ILE A 1 180 ? 14.818 -4.441 -18.447 1.00 73.88 180 ILE A C 1
ATOM 1489 O O . ILE A 1 180 ? 15.834 -5.004 -18.044 1.00 73.88 180 ILE A O 1
ATOM 1493 N N . SER A 1 181 ? 14.231 -4.800 -19.584 1.00 77.31 181 SER A N 1
ATOM 1494 C CA . SER A 1 181 ? 14.837 -5.785 -20.482 1.00 77.31 181 SER A CA 1
ATOM 1495 C C . SER A 1 181 ? 16.221 -5.331 -20.954 1.00 77.31 181 SER A C 1
ATOM 1497 O O . SER A 1 181 ? 16.501 -4.133 -21.061 1.00 77.31 181 SER A O 1
ATOM 1499 N N . LEU A 1 182 ? 17.082 -6.306 -21.227 1.00 78.19 182 LEU A N 1
ATOM 1500 C CA . LEU A 1 182 ? 18.365 -6.075 -21.878 1.00 78.19 182 LEU A CA 1
ATOM 1501 C C . LEU A 1 182 ? 18.161 -5.591 -23.318 1.00 78.19 182 LEU A C 1
ATOM 1503 O O . LEU A 1 182 ? 17.188 -5.961 -23.984 1.00 78.19 182 LEU A O 1
ATOM 1507 N N . ASP A 1 183 ? 19.100 -4.783 -23.798 1.00 77.62 183 ASP A N 1
ATOM 1508 C CA . ASP A 1 183 ? 19.219 -4.493 -25.223 1.00 77.62 183 ASP A CA 1
ATOM 1509 C C . ASP A 1 183 ? 19.789 -5.726 -25.949 1.00 77.62 183 ASP A C 1
ATOM 1511 O O . ASP A 1 183 ? 20.485 -6.552 -25.360 1.00 77.62 183 ASP A O 1
ATOM 1515 N N . SER A 1 184 ? 19.488 -5.879 -27.242 1.00 69.62 184 SER A N 1
ATOM 1516 C CA . SER A 1 184 ? 19.806 -7.097 -28.016 1.00 69.62 184 SER A CA 1
ATOM 1517 C C . SER A 1 184 ? 21.300 -7.444 -28.123 1.00 69.62 184 SER A C 1
ATOM 1519 O O . SER A 1 184 ? 21.652 -8.522 -28.598 1.00 69.62 184 SER A O 1
ATOM 1521 N N . ASP A 1 185 ? 22.174 -6.513 -27.756 1.00 74.75 185 ASP A N 1
ATOM 1522 C CA . ASP A 1 185 ? 23.631 -6.601 -27.796 1.00 74.75 185 ASP A CA 1
ATOM 1523 C C . ASP A 1 185 ? 24.279 -6.737 -26.407 1.00 74.75 185 ASP A C 1
ATOM 1525 O O . ASP A 1 185 ? 25.504 -6.832 -26.307 1.00 74.75 185 ASP A O 1
ATOM 1529 N N . GLU A 1 186 ? 23.489 -6.772 -25.333 1.00 74.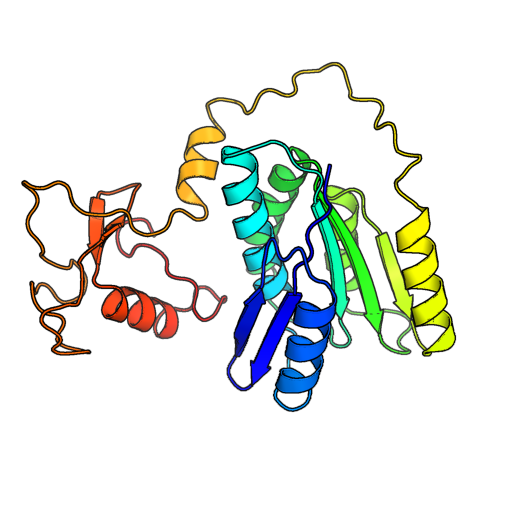19 186 GLU A N 1
ATOM 1530 C CA . GLU A 1 186 ? 24.000 -6.871 -23.970 1.00 74.19 186 GLU A CA 1
ATOM 1531 C C . GLU A 1 186 ? 24.118 -8.318 -23.478 1.00 74.19 186 GLU A C 1
ATOM 1533 O O . GLU A 1 186 ? 23.222 -9.137 -23.646 1.00 74.19 186 GLU A O 1
ATOM 1538 N N . GLU A 1 187 ? 25.220 -8.623 -22.784 1.00 73.69 187 GLU A N 1
ATOM 1539 C CA . GLU A 1 187 ? 25.446 -9.951 -22.197 1.00 73.69 187 GLU A CA 1
ATOM 1540 C C . GLU A 1 187 ? 24.402 -10.291 -21.118 1.00 73.69 187 GLU A C 1
ATOM 1542 O O . GLU A 1 187 ? 24.206 -9.512 -20.182 1.00 73.69 187 GLU A O 1
ATOM 1547 N N . GLU A 1 188 ? 23.797 -11.476 -21.185 1.00 80.75 188 GLU A N 1
ATOM 1548 C CA . GLU A 1 188 ? 22.788 -11.972 -20.234 1.00 80.75 188 GLU A CA 1
ATOM 1549 C C . GLU A 1 188 ? 23.413 -12.498 -18.931 1.00 80.75 188 GLU A C 1
ATOM 1551 O O . GLU A 1 188 ? 23.032 -13.539 -18.412 1.00 80.75 188 GLU A O 1
ATOM 1556 N N . LYS A 1 189 ? 24.419 -11.813 -18.381 1.00 85.94 189 LYS A N 1
ATOM 1557 C CA . LYS A 1 189 ? 25.105 -12.251 -17.160 1.00 85.94 189 LYS A CA 1
ATOM 1558 C C . LYS A 1 189 ? 24.561 -11.515 -15.941 1.00 85.94 189 LYS A C 1
ATOM 1560 O O . LYS A 1 189 ? 24.610 -10.293 -15.892 1.00 85.94 189 LYS A O 1
ATOM 1565 N N . CYS A 1 190 ? 24.088 -12.256 -14.943 1.00 85.75 190 CYS A N 1
ATOM 1566 C CA . CYS A 1 190 ? 23.586 -11.699 -13.687 1.00 85.75 190 CYS A CA 1
ATOM 1567 C C . CYS A 1 190 ? 24.728 -11.295 -12.739 1.00 85.75 190 CYS A C 1
ATOM 1569 O O . CYS A 1 190 ? 25.631 -12.087 -12.484 1.00 85.75 190 CYS A O 1
ATOM 1571 N N . ASP A 1 191 ? 24.654 -10.104 -12.149 1.00 87.81 191 ASP A N 1
ATOM 1572 C CA . ASP A 1 191 ? 25.653 -9.528 -11.239 1.00 87.81 191 ASP A CA 1
ATOM 1573 C C . ASP A 1 191 ? 25.581 -10.077 -9.802 1.00 87.81 191 ASP A C 1
ATOM 1575 O O . ASP A 1 191 ? 26.460 -9.794 -8.993 1.00 87.81 191 ASP A O 1
ATOM 1579 N N . ILE A 1 192 ? 24.554 -10.867 -9.458 1.00 86.12 192 ILE A N 1
ATOM 1580 C CA . ILE A 1 192 ? 24.461 -11.548 -8.148 1.00 86.12 192 ILE A CA 1
ATOM 1581 C C . ILE A 1 192 ? 25.104 -12.933 -8.200 1.00 86.12 192 ILE A C 1
ATOM 1583 O O . ILE A 1 192 ? 25.882 -13.295 -7.321 1.00 86.12 192 ILE A O 1
ATOM 1587 N N . CYS A 1 193 ? 24.739 -13.743 -9.196 1.00 86.44 193 CYS A N 1
ATOM 1588 C CA . CYS A 1 193 ? 25.199 -15.131 -9.290 1.00 86.44 193 CYS A CA 1
ATOM 1589 C C . CYS A 1 193 ? 26.374 -15.318 -10.259 1.00 86.44 193 CYS A C 1
ATOM 1591 O O . CYS A 1 193 ? 26.927 -16.416 -10.327 1.00 86.44 193 CYS A O 1
ATOM 1593 N N . GLU A 1 194 ? 26.735 -14.265 -11.001 1.00 87.56 194 GLU A N 1
ATOM 1594 C CA . GLU A 1 194 ? 27.784 -14.224 -12.025 1.00 87.56 194 GLU A CA 1
ATOM 1595 C C . GLU A 1 194 ? 27.608 -15.254 -13.152 1.00 87.56 194 GLU A C 1
ATOM 1597 O O . GLU A 1 194 ? 28.582 -15.678 -13.780 1.00 87.56 194 GLU A O 1
ATOM 1602 N N . ARG A 1 195 ? 26.370 -15.674 -13.428 1.00 83.31 195 ARG A N 1
ATOM 1603 C CA . ARG A 1 195 ? 26.038 -16.693 -14.436 1.00 83.31 195 ARG A CA 1
ATOM 1604 C C . ARG A 1 195 ? 24.956 -16.198 -15.385 1.00 83.31 195 ARG A C 1
ATOM 1606 O O . ARG A 1 195 ? 24.176 -15.320 -15.028 1.00 83.31 195 ARG A O 1
ATOM 1613 N N . GLU A 1 196 ? 24.916 -16.800 -16.570 1.00 80.19 196 GLU A N 1
ATOM 1614 C CA . GLU A 1 196 ? 23.840 -16.593 -17.550 1.00 80.19 196 GLU A CA 1
ATOM 1615 C C . GLU A 1 196 ? 22.570 -17.350 -17.154 1.00 80.19 196 GLU A C 1
ATOM 1617 O O . GLU A 1 196 ? 21.471 -16.812 -17.195 1.00 80.19 196 GLU A O 1
ATOM 1622 N N . ILE A 1 197 ? 22.728 -18.582 -16.665 1.00 79.38 197 ILE A N 1
ATOM 1623 C CA . ILE A 1 197 ? 21.624 -19.401 -16.160 1.00 79.38 197 ILE A CA 1
ATOM 1624 C C . ILE A 1 197 ? 21.595 -19.303 -14.637 1.00 79.38 197 ILE A C 1
ATOM 1626 O O . ILE A 1 197 ? 22.612 -19.514 -13.963 1.00 79.38 197 ILE A O 1
ATOM 1630 N N . CYS A 1 198 ? 20.424 -18.982 -14.093 1.00 79.31 198 CYS A N 1
ATOM 1631 C CA . CYS A 1 198 ? 20.245 -18.811 -12.663 1.00 79.31 198 CYS A CA 1
ATOM 1632 C C . CYS A 1 198 ? 20.421 -20.143 -11.910 1.00 79.31 198 CYS A C 1
ATOM 1634 O O . CYS A 1 198 ? 19.693 -21.100 -12.176 1.00 79.31 198 CYS A O 1
ATOM 1636 N N . PRO A 1 199 ? 21.317 -20.221 -10.906 1.00 77.50 199 PRO A N 1
ATOM 1637 C CA . PRO A 1 199 ? 21.540 -21.448 -10.140 1.00 77.50 199 PRO A CA 1
ATOM 1638 C C . PRO A 1 199 ? 20.405 -21.780 -9.156 1.00 77.50 199 PRO A C 1
ATOM 1640 O O . PRO A 1 199 ? 20.448 -22.832 -8.524 1.00 77.50 199 PRO A O 1
ATOM 1643 N N . ILE A 1 200 ? 19.437 -20.873 -8.970 1.00 76.00 200 ILE A N 1
ATOM 1644 C CA . ILE A 1 200 ? 18.309 -21.042 -8.041 1.00 76.00 200 ILE A CA 1
ATOM 1645 C C . ILE A 1 200 ? 17.157 -21.787 -8.718 1.00 76.00 200 ILE A C 1
ATOM 1647 O O . ILE A 1 200 ? 16.579 -22.687 -8.116 1.00 76.00 200 ILE A O 1
ATOM 1651 N N . CYS A 1 201 ? 16.807 -21.396 -9.945 1.00 73.81 201 CYS A N 1
ATOM 1652 C CA . CYS A 1 201 ? 15.665 -21.957 -10.668 1.00 73.81 201 CYS A CA 1
ATOM 1653 C C . CYS A 1 201 ? 16.075 -22.953 -11.766 1.00 73.81 201 CYS A C 1
ATOM 1655 O O . CYS A 1 201 ? 15.232 -23.739 -12.190 1.00 73.81 201 CYS A O 1
ATOM 1657 N N . ASP A 1 202 ? 17.341 -22.924 -12.212 1.00 65.31 202 ASP A N 1
ATOM 1658 C CA . ASP A 1 202 ? 17.911 -23.759 -13.285 1.00 65.31 202 ASP A CA 1
ATOM 1659 C C . ASP A 1 202 ? 17.074 -23.747 -14.586 1.00 65.31 202 ASP A C 1
ATOM 1661 O O . ASP A 1 202 ? 17.109 -24.671 -15.400 1.00 65.31 202 ASP A O 1
ATOM 1665 N N . ALA A 1 203 ? 16.275 -22.692 -14.775 1.00 65.25 203 ALA A N 1
ATOM 1666 C CA . ALA A 1 203 ? 15.367 -22.546 -15.898 1.00 65.25 203 ALA A CA 1
ATOM 1667 C C . ALA A 1 203 ? 16.062 -21.792 -17.036 1.00 65.25 203 ALA A C 1
ATOM 1669 O O . ALA A 1 203 ? 16.473 -20.646 -16.882 1.00 65.25 203 ALA A O 1
ATOM 1670 N N . HIS A 1 204 ? 16.115 -22.407 -18.220 1.00 54.66 204 HIS A N 1
ATOM 1671 C CA . HIS A 1 204 ? 16.592 -21.767 -19.456 1.00 54.66 204 HIS A CA 1
ATOM 1672 C C . HIS A 1 204 ? 15.715 -20.595 -19.938 1.00 54.66 204 HIS A C 1
ATOM 1674 O O . HIS A 1 204 ? 16.046 -19.960 -20.932 1.00 54.66 204 HIS A O 1
ATOM 1680 N N . SER A 1 205 ? 14.586 -20.345 -19.274 1.00 53.56 205 SER A N 1
ATOM 1681 C CA . SER A 1 205 ? 13.652 -19.254 -19.558 1.00 53.56 205 SER A CA 1
ATOM 1682 C C . SER A 1 205 ? 13.721 -18.118 -18.533 1.00 53.56 205 SER A C 1
ATOM 1684 O O . SER A 1 205 ? 12.814 -17.293 -18.509 1.00 53.56 205 SER A O 1
ATOM 1686 N N . ASP A 1 206 ? 14.703 -18.121 -17.626 1.00 63.81 206 ASP A N 1
ATOM 1687 C CA . ASP A 1 206 ? 14.881 -17.025 -16.668 1.00 63.81 206 ASP A CA 1
ATOM 1688 C C . ASP A 1 206 ? 15.507 -15.831 -17.400 1.00 63.81 206 ASP A C 1
ATOM 1690 O O . ASP A 1 206 ? 16.702 -15.827 -17.698 1.00 63.81 206 ASP A O 1
ATOM 1694 N N . GLU A 1 207 ? 14.673 -14.854 -17.758 1.00 72.69 207 GLU A N 1
ATOM 1695 C CA . GLU A 1 207 ? 15.108 -13.644 -18.450 1.00 72.69 207 GLU A CA 1
ATOM 1696 C C . GLU A 1 207 ? 15.927 -12.759 -17.502 1.00 72.69 207 GLU A C 1
ATOM 1698 O O . GLU A 1 207 ? 15.545 -12.479 -16.361 1.00 72.69 207 GLU A O 1
ATOM 1703 N N . VAL A 1 208 ? 17.086 -12.308 -17.981 1.00 82.62 208 VAL A N 1
ATOM 1704 C CA . VAL A 1 208 ? 17.907 -11.342 -17.253 1.00 82.62 208 VAL A CA 1
ATOM 1705 C C . VAL A 1 208 ? 17.389 -9.942 -17.542 1.00 82.62 208 VAL A C 1
ATOM 1707 O O . VAL A 1 208 ? 17.240 -9.533 -18.693 1.00 82.62 208 VAL A O 1
ATOM 1710 N N . HIS A 1 209 ? 17.168 -9.182 -16.477 1.00 83.50 209 HIS A N 1
ATOM 1711 C CA . HIS A 1 209 ? 16.744 -7.793 -16.552 1.00 83.50 209 HIS A CA 1
ATOM 1712 C C . HIS A 1 209 ? 17.798 -6.885 -15.909 1.00 83.50 209 HIS A C 1
ATOM 1714 O O . HIS A 1 209 ? 18.539 -7.314 -15.028 1.00 83.50 209 HIS A O 1
ATOM 1720 N N . LYS A 1 210 ? 17.884 -5.619 -16.317 1.00 83.88 210 LYS A N 1
ATOM 1721 C CA . LYS A 1 210 ? 18.876 -4.656 -15.821 1.00 83.88 210 LYS A CA 1
ATOM 1722 C C . LYS A 1 210 ? 18.255 -3.535 -14.994 1.00 83.88 210 LYS A C 1
ATOM 1724 O O . LYS A 1 210 ? 17.122 -3.110 -15.199 1.00 83.88 210 LYS A O 1
ATOM 1729 N N . CYS A 1 211 ? 19.020 -3.031 -14.037 1.00 78.50 211 CYS A N 1
ATOM 1730 C CA . CYS A 1 211 ? 18.679 -1.865 -13.248 1.00 78.50 211 CYS A CA 1
ATOM 1731 C C . CYS A 1 211 ? 18.701 -0.633 -14.145 1.00 78.50 211 CYS A C 1
ATOM 1733 O O . CYS A 1 211 ? 19.727 -0.322 -14.743 1.00 78.50 211 CYS A O 1
ATOM 1735 N N . PHE A 1 212 ? 17.603 0.118 -14.160 1.00 71.56 212 PHE A N 1
ATOM 1736 C CA . PHE A 1 212 ? 17.495 1.360 -14.923 1.00 71.56 212 PHE A CA 1
ATOM 1737 C C . PHE A 1 212 ? 18.604 2.384 -14.604 1.00 71.56 212 PHE A C 1
ATOM 1739 O O . PHE A 1 212 ? 18.990 3.165 -15.467 1.00 71.56 212 PHE A O 1
ATOM 1746 N N . ASN A 1 213 ? 19.127 2.395 -13.372 1.00 68.44 213 ASN A N 1
ATOM 1747 C CA . ASN A 1 213 ? 20.058 3.430 -12.920 1.00 68.44 213 ASN A CA 1
ATOM 1748 C C . ASN A 1 213 ? 21.539 3.111 -13.191 1.00 68.44 213 ASN A C 1
ATOM 1750 O O . ASN A 1 213 ? 22.292 3.996 -13.584 1.00 68.44 213 ASN A O 1
ATOM 1754 N N . CYS A 1 214 ? 21.980 1.873 -12.952 1.00 78.94 214 CYS A N 1
ATOM 1755 C CA . CYS A 1 214 ? 23.392 1.492 -13.098 1.00 78.94 214 CYS A CA 1
ATOM 1756 C C . CYS A 1 214 ? 23.638 0.396 -14.141 1.00 78.94 214 CYS A C 1
ATOM 1758 O O . CYS A 1 214 ? 24.779 -0.025 -14.311 1.00 78.94 214 CYS A O 1
ATOM 1760 N N . ASN A 1 215 ? 22.587 -0.077 -14.819 1.00 81.62 215 ASN A N 1
ATOM 1761 C CA . ASN A 1 215 ? 22.612 -1.200 -15.758 1.00 81.62 215 ASN A CA 1
ATOM 1762 C C . ASN A 1 215 ? 23.084 -2.537 -15.165 1.00 81.62 215 ASN A C 1
ATOM 1764 O O . ASN A 1 215 ? 23.339 -3.468 -15.923 1.00 81.62 215 ASN A O 1
ATOM 1768 N N . ALA A 1 216 ? 23.163 -2.661 -13.835 1.00 85.81 216 ALA A N 1
ATOM 1769 C CA . ALA A 1 216 ? 23.447 -3.940 -13.196 1.00 85.81 216 ALA A CA 1
ATOM 1770 C C . ALA A 1 216 ? 22.320 -4.941 -13.477 1.00 85.81 216 ALA A C 1
ATOM 1772 O O . ALA A 1 216 ? 21.142 -4.593 -13.418 1.00 85.81 216 ALA A O 1
ATOM 1773 N N . LYS A 1 217 ? 22.681 -6.170 -13.803 1.00 88.00 217 LYS A N 1
ATOM 1774 C CA . LYS A 1 217 ? 21.838 -7.198 -14.399 1.00 88.00 217 LYS A CA 1
ATOM 1775 C C . LYS A 1 217 ? 21.481 -8.251 -13.367 1.00 88.00 217 LYS A C 1
ATOM 1777 O O . LYS A 1 217 ? 22.333 -8.710 -12.613 1.00 88.00 217 LYS A O 1
ATOM 1782 N N . TYR A 1 218 ? 20.231 -8.683 -13.348 1.00 87.56 218 TYR A N 1
ATOM 1783 C CA . TYR A 1 218 ? 19.725 -9.621 -12.362 1.00 87.56 218 TYR A CA 1
ATOM 1784 C C . TYR A 1 218 ? 18.719 -10.582 -12.985 1.00 87.56 218 TYR A C 1
ATOM 1786 O O . TYR A 1 218 ? 17.841 -10.182 -13.745 1.00 87.56 218 TYR A O 1
ATOM 1794 N N . HIS A 1 219 ? 18.811 -11.851 -12.592 1.00 86.06 219 HIS A N 1
ATOM 1795 C CA . HIS A 1 219 ? 17.680 -12.772 -12.696 1.00 86.06 219 HIS A CA 1
ATOM 1796 C C . HIS A 1 219 ? 16.597 -12.371 -11.700 1.00 86.06 219 HIS A C 1
ATOM 1798 O O . HIS A 1 219 ? 16.921 -11.971 -10.573 1.00 86.06 219 HIS A O 1
ATOM 1804 N N . ALA A 1 220 ? 15.329 -12.577 -12.054 1.00 79.25 220 ALA A N 1
ATOM 1805 C CA . ALA A 1 220 ? 14.209 -12.305 -11.155 1.00 79.25 220 ALA A CA 1
ATOM 1806 C C . ALA A 1 220 ? 14.332 -13.103 -9.843 1.00 79.25 220 ALA A C 1
ATOM 1808 O O . ALA A 1 220 ? 14.168 -12.549 -8.755 1.00 79.25 220 ALA A O 1
ATOM 1809 N N . CYS A 1 221 ? 14.726 -14.380 -9.922 1.00 80.50 221 CYS A N 1
ATOM 1810 C CA . CYS A 1 221 ? 14.939 -15.223 -8.743 1.00 80.50 221 CYS A CA 1
ATOM 1811 C C . CYS A 1 221 ? 16.106 -14.746 -7.866 1.00 80.50 221 CYS A C 1
ATOM 1813 O O . CYS A 1 221 ? 16.018 -14.799 -6.639 1.00 80.50 221 CYS A O 1
ATOM 1815 N N . CYS A 1 222 ? 17.196 -14.266 -8.475 1.00 83.50 222 CYS A N 1
ATOM 1816 C CA . CYS A 1 222 ? 18.340 -13.720 -7.742 1.00 83.50 222 CYS A CA 1
ATOM 1817 C C . CYS A 1 222 ? 17.964 -12.423 -7.020 1.00 83.50 222 CYS A C 1
ATOM 1819 O O . CYS A 1 222 ? 18.296 -12.266 -5.847 1.00 83.50 222 CYS A O 1
ATOM 1821 N N . ALA A 1 223 ? 17.241 -11.526 -7.697 1.00 82.00 223 ALA A N 1
ATOM 1822 C CA . ALA A 1 223 ? 16.745 -10.285 -7.116 1.00 82.00 223 ALA A CA 1
ATOM 1823 C C . ALA A 1 223 ? 15.774 -10.555 -5.953 1.00 82.00 223 ALA A C 1
ATOM 1825 O O . ALA A 1 223 ? 15.946 -10.008 -4.865 1.00 82.00 223 ALA A O 1
ATOM 1826 N N . ALA A 1 224 ? 14.816 -11.468 -6.138 1.00 75.69 224 ALA A N 1
ATOM 1827 C CA . ALA A 1 224 ? 13.865 -11.856 -5.099 1.00 75.69 224 ALA A CA 1
ATOM 1828 C C . ALA A 1 224 ? 14.560 -12.469 -3.870 1.00 75.69 224 ALA A C 1
ATOM 1830 O O . ALA A 1 224 ? 14.313 -12.043 -2.743 1.00 75.69 224 ALA A O 1
ATOM 1831 N N . ASN A 1 225 ? 15.486 -13.415 -4.070 1.00 81.38 225 ASN A N 1
ATOM 1832 C CA . ASN A 1 225 ? 16.240 -14.008 -2.962 1.00 81.38 225 ASN A CA 1
ATOM 1833 C C . ASN A 1 225 ? 17.130 -12.987 -2.249 1.00 81.38 225 ASN A C 1
ATOM 1835 O O . ASN A 1 225 ? 17.249 -13.030 -1.025 1.00 81.38 225 ASN A O 1
ATOM 1839 N N . TYR A 1 226 ? 17.735 -12.055 -2.987 1.00 81.06 226 TYR A N 1
ATOM 1840 C CA . TYR A 1 226 ? 18.523 -10.981 -2.393 1.00 81.06 226 TYR A CA 1
ATOM 1841 C C . TYR A 1 226 ? 17.660 -10.050 -1.533 1.00 81.06 226 TYR A C 1
ATOM 1843 O O . TYR A 1 226 ? 18.063 -9.727 -0.417 1.00 81.06 226 TYR A O 1
ATOM 1851 N N . ALA A 1 227 ? 16.464 -9.686 -2.008 1.00 72.62 227 ALA A N 1
ATOM 1852 C CA . ALA A 1 227 ? 15.497 -8.866 -1.275 1.00 72.62 227 ALA A CA 1
ATOM 1853 C C . ALA A 1 227 ? 15.013 -9.535 0.024 1.00 72.62 227 ALA A C 1
ATOM 1855 O O . ALA A 1 227 ? 14.813 -8.862 1.031 1.00 72.62 227 ALA A O 1
ATOM 1856 N N . ILE A 1 228 ? 14.852 -10.863 0.014 1.00 74.00 228 ILE A N 1
ATOM 1857 C CA . ILE A 1 228 ? 14.508 -11.648 1.211 1.00 74.00 228 ILE A CA 1
ATOM 1858 C C . ILE A 1 228 ? 15.681 -11.684 2.199 1.00 74.00 228 ILE A C 1
ATOM 1860 O O . ILE A 1 228 ? 15.478 -11.563 3.404 1.00 74.00 228 ILE A O 1
ATOM 1864 N N . ALA A 1 229 ? 16.909 -11.867 1.704 1.00 76.62 229 ALA A N 1
ATOM 1865 C CA . ALA A 1 229 ? 18.096 -12.004 2.547 1.00 76.62 229 ALA A CA 1
ATOM 1866 C C . ALA A 1 229 ? 18.595 -10.670 3.130 1.00 76.62 229 ALA A C 1
ATOM 1868 O O . ALA A 1 229 ? 19.201 -10.665 4.201 1.00 76.62 229 ALA A O 1
ATOM 1869 N N . ASN A 1 230 ? 18.345 -9.554 2.441 1.00 66.88 230 ASN A N 1
ATOM 1870 C CA . ASN A 1 230 ? 18.786 -8.217 2.836 1.00 66.88 230 ASN A CA 1
ATOM 1871 C C . ASN A 1 230 ? 17.583 -7.270 2.937 1.00 66.88 230 ASN A C 1
ATOM 1873 O O . ASN A 1 230 ? 17.485 -6.312 2.165 1.00 66.88 230 ASN A O 1
ATOM 1877 N N . PRO A 1 231 ? 16.647 -7.521 3.871 1.00 56.88 231 PRO A N 1
ATOM 1878 C CA . PRO A 1 231 ? 15.512 -6.643 4.038 1.00 56.88 231 PRO A CA 1
ATOM 1879 C C . PRO A 1 231 ? 16.024 -5.312 4.573 1.00 56.88 231 PRO A C 1
ATOM 1881 O O . PRO A 1 231 ? 16.589 -5.223 5.662 1.00 56.88 231 PRO A O 1
ATOM 1884 N N . ILE A 1 232 ? 15.742 -4.237 3.854 1.00 54.09 232 ILE A N 1
ATOM 1885 C CA . ILE A 1 232 ? 15.966 -2.870 4.340 1.00 54.09 232 ILE A CA 1
ATOM 1886 C C . ILE A 1 232 ? 14.906 -2.450 5.372 1.00 54.09 232 ILE A C 1
ATOM 1888 O O . ILE A 1 232 ? 14.688 -1.260 5.569 1.00 54.09 232 ILE A O 1
ATOM 1892 N N . GLY A 1 233 ? 14.237 -3.435 5.991 1.00 46.47 233 GLY A N 1
ATOM 1893 C CA . GLY A 1 233 ? 13.038 -3.387 6.840 1.00 46.47 233 GLY A CA 1
ATOM 1894 C C . GLY A 1 233 ? 11.692 -3.493 6.091 1.00 46.47 233 GLY A C 1
ATOM 1895 O O . GLY A 1 233 ? 10.645 -3.501 6.729 1.00 46.47 233 GLY A O 1
ATOM 1896 N N . PHE A 1 234 ? 11.724 -3.574 4.754 1.00 45.75 234 PHE A N 1
ATOM 1897 C CA . PHE A 1 234 ? 10.599 -3.938 3.898 1.00 45.75 234 PHE A CA 1
ATOM 1898 C C . PHE A 1 234 ? 10.924 -5.317 3.341 1.00 45.75 234 PHE A C 1
ATOM 1900 O O . PHE A 1 234 ? 11.853 -5.458 2.544 1.00 45.75 234 PHE A O 1
ATOM 1907 N N . ASN A 1 235 ? 10.190 -6.338 3.774 1.00 54.50 235 ASN A N 1
ATOM 1908 C CA . ASN A 1 235 ? 10.337 -7.667 3.194 1.00 54.50 235 ASN A CA 1
ATOM 1909 C C . ASN A 1 235 ? 9.890 -7.631 1.725 1.00 54.50 235 ASN A C 1
ATOM 1911 O O . ASN A 1 235 ? 8.934 -6.936 1.381 1.00 54.50 235 ASN A O 1
ATOM 1915 N N . HIS A 1 236 ? 10.605 -8.368 0.872 1.00 59.31 236 HIS A N 1
ATOM 1916 C CA . HIS A 1 236 ? 10.316 -8.534 -0.561 1.00 59.31 236 HIS A CA 1
ATOM 1917 C C . HIS A 1 236 ? 10.515 -7.296 -1.451 1.00 59.31 236 HIS A C 1
ATOM 1919 O O . HIS A 1 236 ? 10.221 -7.357 -2.644 1.00 59.31 236 HIS A O 1
ATOM 1925 N N . LEU A 1 237 ? 11.079 -6.204 -0.926 1.00 64.06 237 LEU A N 1
ATOM 1926 C CA . LEU A 1 237 ? 11.463 -5.056 -1.742 1.00 64.06 237 LEU A CA 1
ATOM 1927 C C . LEU A 1 237 ? 12.910 -5.201 -2.222 1.00 64.06 237 LEU A C 1
ATOM 1929 O O . LEU A 1 237 ? 13.853 -5.107 -1.436 1.00 64.06 237 LEU A O 1
ATOM 1933 N N . PHE A 1 238 ? 13.093 -5.413 -3.524 1.00 71.75 238 PHE A N 1
ATOM 1934 C CA . PHE A 1 238 ? 14.426 -5.486 -4.109 1.00 71.75 238 PHE A CA 1
ATOM 1935 C C . PHE A 1 238 ? 15.041 -4.095 -4.274 1.00 71.75 238 PHE A C 1
ATOM 1937 O O . PHE A 1 238 ? 14.483 -3.230 -4.950 1.00 71.75 238 PHE A O 1
ATOM 1944 N N . ARG A 1 239 ? 16.239 -3.910 -3.713 1.00 70.31 239 ARG A N 1
ATOM 1945 C CA . ARG A 1 239 ? 17.146 -2.825 -4.082 1.00 70.31 239 ARG A CA 1
ATOM 1946 C C . ARG A 1 239 ? 18.309 -3.361 -4.890 1.00 70.31 239 ARG A C 1
ATOM 1948 O O . ARG A 1 239 ? 18.870 -4.413 -4.593 1.00 70.31 239 ARG A O 1
ATOM 1955 N N . CYS A 1 240 ? 18.660 -2.608 -5.925 1.00 77.06 240 CYS A N 1
ATOM 1956 C CA . CYS A 1 240 ? 19.812 -2.908 -6.754 1.00 77.06 240 CYS A CA 1
ATOM 1957 C C . CYS A 1 240 ? 21.086 -2.90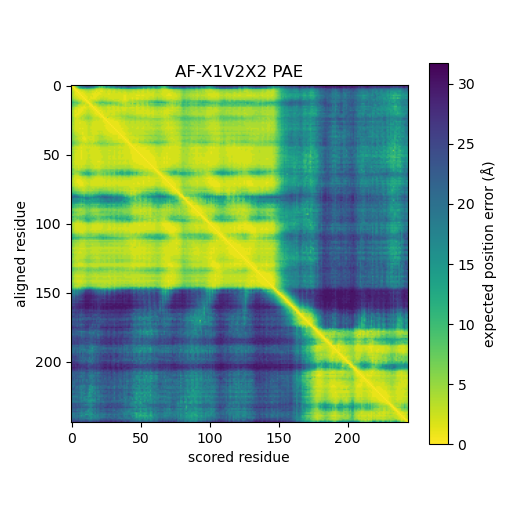2 -5.898 1.00 77.06 240 CYS A C 1
ATOM 1959 O O . CYS A 1 240 ? 21.456 -1.867 -5.350 1.00 77.06 240 CYS A O 1
ATOM 1961 N N . VAL A 1 241 ? 21.781 -4.042 -5.863 1.00 80.50 241 VAL A N 1
ATOM 1962 C CA . VAL A 1 241 ? 23.006 -4.277 -5.072 1.00 80.50 241 VAL A CA 1
ATOM 1963 C C . VAL A 1 241 ? 24.108 -3.250 -5.358 1.00 80.50 241 VAL A C 1
ATOM 1965 O O . VAL A 1 241 ? 24.955 -2.992 -4.515 1.00 80.50 241 VAL A O 1
ATOM 1968 N N . GLN A 1 242 ? 24.119 -2.687 -6.568 1.00 77.81 242 GLN A N 1
ATOM 1969 C CA . GLN A 1 242 ? 25.128 -1.724 -7.022 1.00 77.81 242 GLN A CA 1
ATOM 1970 C C . GLN A 1 242 ? 24.700 -0.256 -6.831 1.00 77.81 242 GLN A C 1
ATOM 1972 O O . GLN A 1 242 ? 25.495 0.643 -7.090 1.00 77.81 242 GLN A O 1
ATOM 1977 N N . CYS A 1 243 ? 23.438 0.000 -6.468 1.00 67.19 243 CYS A N 1
ATOM 1978 C CA . CYS A 1 243 ? 22.909 1.350 -6.226 1.00 67.19 243 CYS A CA 1
ATOM 1979 C C . CYS A 1 243 ? 22.666 1.659 -4.746 1.00 67.19 243 CYS A C 1
ATOM 1981 O O . CYS A 1 243 ? 22.384 2.821 -4.445 1.00 67.19 243 CYS A O 1
ATOM 1983 N N . ASP A 1 244 ? 22.702 0.645 -3.879 1.00 58.69 244 ASP A N 1
ATOM 1984 C CA . ASP A 1 244 ? 22.712 0.834 -2.425 1.00 58.69 244 ASP A CA 1
ATOM 1985 C C . ASP A 1 244 ? 24.014 1.491 -1.936 1.00 58.69 244 ASP A C 1
ATOM 1987 O O . ASP A 1 244 ? 25.090 1.244 -2.534 1.00 58.69 244 ASP A O 1
#

Radius of gyration: 19.93 Å; Cα contacts (8 Å, |Δi|>4): 305; chains: 1; bounding box: 50×53×51 Å

Organism: NCBI:txid412755

Solvent-accessible surface area (backbone atoms only — not comparable to full-atom values): 14726 Å² total; per-residue (Å²): 130,88,72,58,44,67,48,80,46,48,21,60,92,77,45,69,48,76,47,69,76,37,70,56,68,65,60,54,50,51,51,47,66,75,45,55,87,51,37,52,81,90,68,53,58,59,67,57,52,51,50,54,53,49,40,51,50,56,54,47,49,73,78,45,92,61,80,43,80,44,78,47,78,41,70,55,71,57,81,78,58,71,74,57,48,57,64,50,46,60,51,39,66,55,42,48,80,42,58,39,30,37,30,35,39,39,40,54,83,70,94,75,61,95,31,50,68,56,52,47,51,56,8,59,46,18,77,34,46,77,43,82,26,75,46,73,72,54,43,54,51,50,53,53,47,58,76,63,64,65,86,73,65,74,70,81,69,70,91,74,69,96,62,82,50,77,78,53,49,61,50,67,62,64,70,63,61,70,62,36,74,64,59,100,86,56,80,60,49,17,73,82,79,73,35,61,63,49,90,87,75,70,41,97,80,61,63,50,22,20,36,84,86,78,61,55,26,32,34,65,70,56,41,51,52,47,7,60,75,55,47,86,83,39,79,70,49,67,71,60,83,89,77,108